Protein AF-A0A7S3GQQ5-F1 (afdb_monomer_lite)

pLDDT: mean 88.34, std 10.06, range [47.09, 98.12]

Organism: NCBI:txid89044

InterPro domains:
  IPR011989 Armadillo-like helical [G3DSA:1.25.10.10] (2-184)

Structure (mmCIF, N/CA/C/O backbone):
data_AF-A0A7S3GQQ5-F1
#
_entry.id   AF-A0A7S3GQQ5-F1
#
loop_
_atom_site.group_PDB
_atom_site.id
_atom_site.type_symbol
_atom_site.label_atom_id
_atom_site.label_alt_id
_atom_site.label_comp_id
_atom_site.label_asym_id
_atom_site.label_entity_id
_atom_site.label_seq_id
_atom_site.pdbx_PDB_ins_code
_atom_site.Cartn_x
_atom_site.Cartn_y
_atom_site.Cartn_z
_atom_site.occupancy
_atom_site.B_iso_or_equiv
_atom_site.auth_seq_id
_atom_site.auth_comp_id
_atom_site.auth_asym_id
_atom_site.auth_atom_id
_atom_site.pdbx_PDB_model_num
ATOM 1 N N . GLN A 1 1 ? -13.050 -3.635 -12.641 1.00 47.75 1 GLN A N 1
ATOM 2 C CA . GLN A 1 1 ? -12.101 -3.141 -13.661 1.00 47.75 1 GLN A CA 1
ATOM 3 C C . GLN A 1 1 ? -10.818 -2.795 -12.914 1.00 47.75 1 GLN A C 1
ATOM 5 O O . GLN A 1 1 ? -10.963 -2.286 -11.805 1.00 47.75 1 GLN A O 1
ATOM 10 N N . PRO A 1 2 ? -9.615 -3.153 -13.401 1.00 54.50 2 PRO A N 1
ATOM 11 C CA . PRO A 1 2 ? -8.386 -2.740 -12.727 1.00 54.50 2 PRO A CA 1
ATOM 12 C C . PRO A 1 2 ? -8.343 -1.205 -12.662 1.00 54.50 2 PRO A C 1
ATOM 14 O O . PRO A 1 2 ? -8.856 -0.570 -13.587 1.00 54.50 2 PRO A O 1
ATOM 17 N N . PRO A 1 3 ? -7.799 -0.610 -11.590 1.00 68.25 3 PRO A N 1
ATOM 18 C CA . PRO A 1 3 ? -7.734 0.841 -11.472 1.00 68.25 3 PRO A CA 1
ATOM 19 C C . PRO A 1 3 ? -6.905 1.448 -12.601 1.00 68.25 3 PRO A C 1
ATOM 21 O O . PRO A 1 3 ? -5.908 0.855 -13.027 1.00 68.25 3 PRO A O 1
ATOM 24 N N . ASP A 1 4 ? -7.308 2.630 -13.062 1.00 74.56 4 ASP A N 1
ATOM 25 C CA . ASP A 1 4 ? -6.552 3.360 -14.071 1.00 74.56 4 ASP A CA 1
ATOM 26 C C . ASP A 1 4 ? -5.183 3.772 -13.519 1.00 74.56 4 ASP A C 1
ATOM 28 O O . ASP A 1 4 ? -5.023 4.084 -12.335 1.00 74.56 4 ASP A O 1
ATOM 32 N N . ALA A 1 5 ? -4.174 3.761 -14.390 1.00 78.62 5 ALA A N 1
ATOM 33 C CA . ALA A 1 5 ? -2.872 4.297 -14.029 1.00 78.62 5 ALA A CA 1
ATOM 34 C C . ALA A 1 5 ? -2.997 5.814 -13.786 1.00 78.62 5 ALA A C 1
ATOM 36 O O . ALA A 1 5 ? -3.653 6.497 -14.578 1.00 78.62 5 ALA A O 1
ATOM 37 N N . PRO A 1 6 ? -2.354 6.354 -12.738 1.00 82.75 6 PRO A N 1
ATOM 38 C CA . PRO A 1 6 ? -2.425 7.776 -12.441 1.00 82.75 6 PRO A CA 1
ATOM 39 C C . PRO A 1 6 ? -1.792 8.604 -13.560 1.00 82.75 6 PRO A C 1
ATOM 41 O O . PRO A 1 6 ? -0.759 8.242 -14.127 1.00 82.75 6 PRO A O 1
ATOM 44 N N . SER A 1 7 ? -2.420 9.734 -13.861 1.00 86.50 7 SER A N 1
ATOM 45 C CA . SER A 1 7 ? -1.974 10.694 -14.866 1.00 86.50 7 SER A CA 1
ATOM 46 C C . SER A 1 7 ? -0.744 11.486 -14.410 1.00 86.50 7 SER A C 1
ATOM 48 O O . SER A 1 7 ? -0.528 11.721 -13.218 1.00 86.50 7 SER A O 1
ATOM 50 N N . ASP A 1 8 ? 0.033 12.000 -15.368 1.00 86.38 8 ASP A N 1
ATOM 51 C CA . ASP A 1 8 ? 1.185 12.868 -15.077 1.00 86.38 8 ASP A CA 1
ATOM 52 C C . ASP A 1 8 ? 0.786 14.111 -14.260 1.00 86.38 8 ASP A C 1
ATOM 54 O O . ASP A 1 8 ? 1.553 14.593 -13.424 1.00 86.38 8 ASP A O 1
ATOM 58 N N . THR A 1 9 ? -0.433 14.622 -14.470 1.00 88.62 9 THR A N 1
ATOM 59 C CA . THR A 1 9 ? -0.981 15.755 -13.715 1.00 88.62 9 THR A CA 1
ATOM 60 C C . THR A 1 9 ? -1.220 15.400 -12.249 1.00 88.62 9 THR A C 1
ATOM 62 O O . THR A 1 9 ? -0.871 16.193 -11.376 1.00 88.62 9 THR A O 1
ATOM 65 N N . GLU A 1 10 ? -1.753 14.212 -11.957 1.00 87.88 10 GLU A N 1
ATOM 66 C CA . GLU A 1 10 ? -1.950 13.740 -10.580 1.00 87.88 10 GLU A CA 1
ATOM 67 C C . GLU A 1 10 ? -0.615 13.529 -9.866 1.00 87.88 10 GLU A C 1
ATOM 69 O O . GLU A 1 10 ? -0.451 13.961 -8.724 1.00 87.88 10 GLU A O 1
ATOM 74 N N . ILE A 1 11 ? 0.374 12.949 -10.555 1.00 90.19 11 ILE A N 1
ATOM 75 C CA . ILE A 1 11 ? 1.727 12.765 -10.013 1.00 90.19 11 ILE A CA 1
ATOM 76 C C . ILE A 1 11 ? 2.372 14.127 -9.713 1.00 90.19 11 ILE A C 1
ATOM 78 O O . ILE A 1 11 ? 2.960 14.320 -8.645 1.00 90.19 11 ILE A O 1
ATOM 82 N N . ALA A 1 12 ? 2.245 15.097 -10.624 1.00 90.94 12 ALA A N 1
ATOM 83 C CA . ALA A 1 12 ? 2.771 16.445 -10.431 1.00 90.94 12 ALA A CA 1
ATOM 84 C C . ALA A 1 12 ? 2.089 17.174 -9.262 1.00 90.94 12 ALA A C 1
ATOM 86 O O . ALA A 1 12 ? 2.776 17.801 -8.453 1.00 90.94 12 ALA A O 1
ATOM 87 N N . ALA A 1 13 ? 0.763 17.063 -9.141 1.00 91.56 13 ALA A N 1
ATOM 88 C CA . ALA A 1 13 ? 0.007 17.638 -8.033 1.00 91.56 13 ALA A CA 1
ATOM 89 C C . ALA A 1 13 ? 0.426 17.021 -6.693 1.00 91.56 13 ALA A C 1
ATOM 91 O O . ALA A 1 13 ? 0.731 17.748 -5.747 1.00 91.56 13 ALA A O 1
ATOM 92 N N . LEU A 1 14 ? 0.538 15.690 -6.632 1.00 92.56 14 LEU A N 1
ATOM 93 C CA . LEU A 1 14 ? 0.982 14.987 -5.433 1.00 92.56 14 LEU A CA 1
ATOM 94 C C . LEU A 1 14 ? 2.396 15.434 -5.032 1.00 92.56 14 LEU A C 1
ATOM 96 O O . LEU A 1 14 ? 2.632 15.770 -3.874 1.00 92.56 14 LEU A O 1
ATOM 100 N N . LYS A 1 15 ? 3.317 15.563 -5.994 1.00 93.00 15 LYS A N 1
ATOM 101 C CA . LYS A 1 15 ? 4.672 16.078 -5.745 1.00 93.00 15 LYS A CA 1
ATOM 102 C C . LYS A 1 15 ? 4.675 17.481 -5.130 1.00 93.00 15 LYS A C 1
ATOM 104 O O . LYS A 1 15 ? 5.525 17.766 -4.290 1.00 93.00 15 LYS A O 1
ATOM 109 N N . VAL A 1 16 ? 3.762 18.365 -5.537 1.00 92.88 16 VAL A N 1
ATOM 110 C CA . VAL A 1 16 ? 3.639 19.715 -4.955 1.00 92.88 16 VAL A CA 1
ATOM 111 C C . VAL A 1 16 ? 3.165 19.650 -3.505 1.00 92.88 16 VAL A C 1
ATOM 113 O O . VAL A 1 16 ? 3.722 20.359 -2.670 1.00 92.88 16 VAL A O 1
ATOM 116 N N . VAL A 1 17 ? 2.201 18.778 -3.203 1.00 91.44 17 VAL A N 1
ATOM 117 C CA . VAL A 1 17 ? 1.648 18.604 -1.850 1.00 91.44 17 VAL A CA 1
ATOM 118 C C . VAL A 1 17 ? 2.667 18.004 -0.879 1.00 91.44 17 VAL A C 1
ATOM 120 O O . VAL A 1 17 ? 2.723 18.425 0.270 1.00 91.44 17 VAL A O 1
ATOM 123 N N . TRP A 1 18 ? 3.517 17.079 -1.332 1.00 90.62 18 TRP A N 1
ATOM 124 C CA . TRP A 1 18 ? 4.535 16.461 -0.472 1.00 90.62 18 TRP A CA 1
ATOM 125 C C . TRP A 1 18 ? 5.671 17.407 -0.076 1.00 90.62 18 TRP A C 1
ATOM 127 O O . TRP A 1 18 ? 6.196 17.293 1.027 1.00 90.62 18 TRP A O 1
ATOM 137 N N . ARG A 1 19 ? 6.061 18.351 -0.943 1.00 88.75 19 ARG A N 1
ATOM 138 C CA . ARG A 1 19 ? 7.195 19.266 -0.694 1.00 88.75 19 ARG A CA 1
ATOM 139 C C . ARG A 1 19 ? 7.176 19.974 0.671 1.00 88.75 19 ARG A C 1
ATOM 141 O O . ARG A 1 19 ? 8.246 20.058 1.260 1.00 88.75 19 ARG A O 1
ATOM 148 N N . PRO A 1 20 ? 6.045 20.519 1.159 1.00 89.25 20 PRO A N 1
ATOM 149 C CA . PRO A 1 20 ? 5.988 21.129 2.488 1.00 89.25 20 PRO A CA 1
ATOM 150 C C . PRO A 1 20 ? 5.837 20.129 3.647 1.00 89.25 20 PRO A C 1
ATOM 152 O O . PRO A 1 20 ? 6.017 20.536 4.789 1.00 89.25 20 PRO A O 1
ATOM 155 N N . ILE A 1 21 ? 5.482 18.866 3.382 1.00 87.62 21 ILE A N 1
ATOM 156 C CA . ILE A 1 21 ? 5.181 17.856 4.414 1.00 87.62 21 ILE A CA 1
ATOM 157 C C . ILE A 1 21 ? 6.443 17.094 4.829 1.00 87.62 21 ILE A C 1
ATOM 159 O O . ILE A 1 21 ? 6.616 16.766 6.000 1.00 87.62 21 ILE A O 1
ATOM 163 N N . VAL A 1 22 ? 7.331 16.805 3.875 1.00 88.88 22 VAL A N 1
ATOM 164 C CA . VAL A 1 22 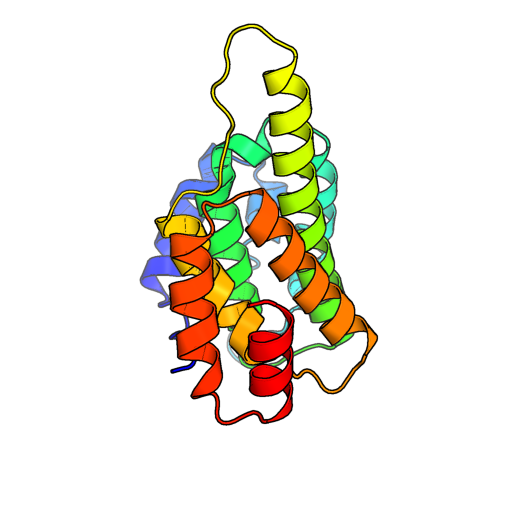? 8.528 15.988 4.116 1.00 88.88 22 VAL A CA 1
ATOM 165 C C . VAL A 1 22 ? 9.820 16.756 3.910 1.00 88.88 22 VAL A C 1
ATOM 167 O O . VAL A 1 22 ? 9.863 17.810 3.274 1.00 88.88 22 VAL A O 1
ATOM 170 N N . THR A 1 23 ? 10.911 16.187 4.421 1.00 90.06 23 THR A N 1
ATOM 171 C CA . THR A 1 23 ? 12.254 16.692 4.148 1.00 90.06 23 THR A CA 1
ATOM 172 C C . THR A 1 23 ? 12.538 16.691 2.639 1.00 90.06 23 THR A C 1
ATOM 174 O O . THR A 1 23 ? 12.025 15.834 1.908 1.00 90.06 23 THR A O 1
ATOM 177 N N . PRO A 1 24 ? 13.382 17.616 2.143 1.00 89.94 24 PRO A N 1
ATOM 178 C CA . PRO A 1 24 ? 13.783 17.630 0.738 1.00 89.94 24 PRO A CA 1
ATOM 179 C C . PRO A 1 24 ? 14.341 16.283 0.267 1.00 89.94 24 PRO A C 1
ATOM 181 O O . PRO A 1 24 ? 14.011 15.841 -0.833 1.00 89.94 24 PRO A O 1
ATOM 184 N N . ASP A 1 25 ? 15.118 15.609 1.117 1.00 92.56 25 ASP A N 1
ATOM 185 C CA . ASP A 1 25 ? 15.701 14.302 0.816 1.00 92.56 25 ASP A CA 1
ATOM 186 C C . ASP A 1 25 ? 14.616 13.247 0.586 1.00 92.56 25 ASP A C 1
ATOM 188 O O . ASP A 1 25 ? 14.613 12.595 -0.460 1.00 92.56 25 ASP A O 1
ATOM 192 N N . LEU A 1 26 ? 13.628 13.137 1.483 1.00 92.00 26 LEU A N 1
ATOM 193 C CA . LEU A 1 26 ? 12.510 12.214 1.284 1.00 92.00 26 LEU A CA 1
ATOM 194 C C . LEU A 1 26 ? 11.682 12.597 0.047 1.00 92.00 26 LEU A C 1
ATOM 196 O O . LEU A 1 26 ? 11.307 11.719 -0.726 1.00 92.00 26 LEU A O 1
ATOM 200 N N . ALA A 1 27 ? 11.459 13.885 -0.225 1.00 92.44 27 ALA A N 1
ATOM 201 C CA . ALA A 1 27 ? 10.761 14.309 -1.442 1.00 92.44 27 ALA A CA 1
ATOM 202 C C . ALA A 1 27 ? 11.469 13.836 -2.730 1.00 92.44 27 ALA A C 1
ATOM 204 O O . ALA A 1 27 ? 10.800 13.467 -3.702 1.00 92.44 27 ALA A O 1
ATOM 205 N N . PHE A 1 28 ? 12.808 13.815 -2.749 1.00 93.25 28 PHE A N 1
ATOM 206 C CA . PHE A 1 28 ? 13.585 13.268 -3.867 1.00 93.25 28 PHE A CA 1
ATOM 207 C C . PHE A 1 28 ? 13.496 11.745 -3.969 1.00 93.25 28 PHE A C 1
ATOM 209 O O . PHE A 1 28 ? 13.477 11.226 -5.085 1.00 93.25 28 PHE A O 1
ATOM 216 N N . LEU A 1 29 ? 13.404 11.035 -2.841 1.00 95.06 29 LEU A N 1
ATOM 217 C CA . LEU A 1 29 ? 13.202 9.585 -2.832 1.00 95.06 29 LEU A CA 1
ATOM 218 C C . LEU A 1 29 ? 11.790 9.198 -3.301 1.00 95.06 29 LEU A C 1
ATOM 220 O O . LEU A 1 29 ? 11.641 8.238 -4.054 1.00 95.06 29 LEU A O 1
ATOM 224 N N . LEU A 1 30 ? 10.759 9.951 -2.901 1.00 94.06 30 LEU A N 1
ATOM 225 C CA . LEU A 1 30 ? 9.364 9.714 -3.297 1.00 94.06 30 LEU A CA 1
ATOM 226 C C . LEU A 1 30 ? 9.132 9.962 -4.793 1.00 94.06 30 LEU A C 1
ATOM 228 O O . LEU A 1 30 ? 8.341 9.260 -5.424 1.00 94.06 30 LEU A O 1
ATOM 232 N N . PHE A 1 31 ? 9.817 10.956 -5.365 1.00 94.25 31 PHE A N 1
ATOM 233 C CA . PHE A 1 31 ? 9.666 11.360 -6.765 1.00 94.25 31 PHE A CA 1
ATOM 234 C C . PHE A 1 31 ? 11.029 11.443 -7.470 1.00 94.25 31 PHE A C 1
ATOM 236 O O . PHE A 1 31 ? 11.453 12.549 -7.851 1.00 94.25 31 PHE A O 1
ATOM 243 N N . PRO A 1 32 ? 11.712 10.296 -7.659 1.00 92.31 32 PRO A N 1
ATOM 244 C CA . PRO A 1 32 ? 13.047 10.254 -8.231 1.00 92.31 32 PRO A CA 1
ATOM 245 C C . PRO A 1 32 ? 13.031 10.718 -9.687 1.00 92.31 32 PRO A C 1
ATOM 247 O O . PRO A 1 32 ? 12.073 10.504 -10.434 1.00 92.31 32 PRO A O 1
ATOM 250 N N . ILE A 1 33 ? 14.119 11.359 -10.111 1.00 88.31 33 ILE A N 1
ATOM 251 C CA . ILE A 1 33 ? 14.293 11.772 -11.505 1.00 88.31 33 ILE A CA 1
ATOM 252 C C . ILE A 1 33 ? 14.735 10.550 -12.308 1.00 88.31 33 ILE A C 1
ATOM 254 O O . ILE A 1 33 ? 15.890 10.129 -12.241 1.00 88.31 33 ILE A O 1
ATOM 258 N N . VAL A 1 34 ? 13.813 9.989 -13.085 1.00 86.12 34 VAL A N 1
ATOM 259 C CA . VAL A 1 34 ? 14.100 8.872 -13.987 1.00 86.12 34 VAL A CA 1
ATOM 260 C C . VAL A 1 34 ? 14.467 9.411 -15.367 1.00 86.12 34 VAL A C 1
ATOM 262 O O . VAL A 1 34 ? 13.804 10.299 -15.904 1.00 86.12 34 VAL A O 1
ATOM 265 N N . ARG A 1 35 ? 15.527 8.861 -15.967 1.00 85.62 35 ARG A N 1
ATOM 266 C CA . ARG A 1 35 ? 15.894 9.185 -17.349 1.00 85.62 35 ARG A CA 1
ATOM 267 C C . ARG A 1 35 ? 14.831 8.670 -18.332 1.00 85.62 35 ARG A C 1
ATOM 269 O O . ARG A 1 35 ? 14.384 7.530 -18.187 1.00 85.62 35 ARG A O 1
ATOM 276 N N . PRO A 1 36 ? 14.471 9.449 -19.368 1.00 82.00 36 PRO A N 1
ATOM 277 C CA . PRO A 1 36 ? 13.570 8.981 -20.416 1.00 82.00 36 PRO A CA 1
ATOM 278 C C . PRO A 1 36 ? 14.050 7.656 -21.023 1.00 82.00 36 PRO A C 1
ATOM 280 O O . PRO A 1 36 ? 15.224 7.511 -21.362 1.00 82.00 36 PRO A O 1
ATOM 283 N N . GLY A 1 37 ? 13.142 6.688 -21.148 1.00 78.94 37 GLY A N 1
ATOM 284 C CA . GLY A 1 37 ? 13.429 5.368 -21.720 1.00 78.94 37 GLY A CA 1
ATOM 285 C C . GLY A 1 37 ? 14.019 4.340 -20.748 1.00 78.94 37 GLY A C 1
ATOM 286 O O . GLY A 1 37 ? 14.147 3.176 -21.123 1.00 78.94 37 GLY A O 1
ATOM 287 N N . SER A 1 38 ? 14.346 4.711 -19.506 1.00 83.88 38 SER A N 1
ATOM 288 C CA . SER A 1 38 ? 14.700 3.726 -18.480 1.00 83.88 38 SER A CA 1
ATOM 289 C C . SER A 1 38 ? 13.445 2.997 -17.979 1.00 83.88 38 SER A C 1
ATOM 291 O O . SER A 1 38 ? 12.450 3.657 -17.673 1.00 83.88 38 SER A O 1
ATOM 293 N N . PRO A 1 39 ? 13.460 1.654 -17.876 1.00 83.69 39 PRO A N 1
ATOM 294 C CA . PRO A 1 39 ? 12.349 0.925 -17.281 1.00 83.69 39 PRO A CA 1
ATOM 295 C C . PRO A 1 39 ? 12.232 1.299 -15.800 1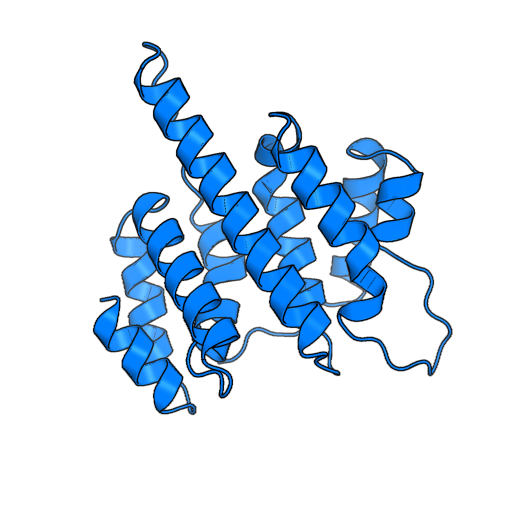.00 83.69 39 PRO A C 1
ATOM 297 O O . PRO A 1 39 ? 13.205 1.212 -15.052 1.00 83.69 39 PRO A O 1
ATOM 300 N N . VAL A 1 40 ? 11.037 1.720 -15.391 1.00 91.06 40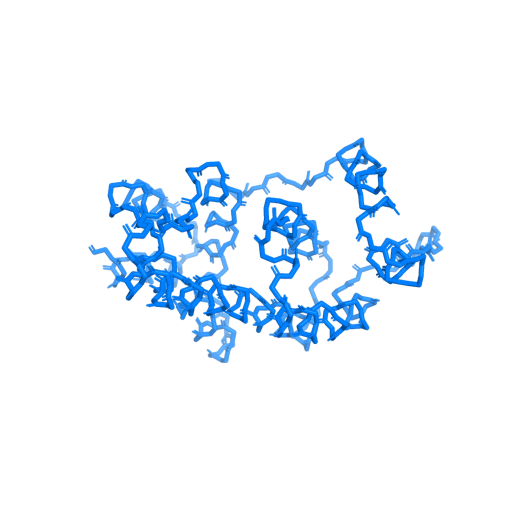 VAL A N 1
ATOM 301 C CA . VAL A 1 40 ? 10.713 2.039 -13.997 1.00 91.06 40 VAL A CA 1
ATOM 302 C C . VAL A 1 40 ? 9.935 0.886 -13.389 1.00 91.06 40 VAL A C 1
ATOM 304 O O . VAL A 1 40 ? 8.917 0.468 -13.942 1.00 91.06 40 VAL A O 1
ATOM 307 N N . ASN A 1 41 ? 10.413 0.401 -12.248 1.00 94.31 41 ASN A N 1
ATOM 308 C CA . ASN A 1 41 ? 9.760 -0.601 -11.414 1.00 94.31 41 ASN A CA 1
ATOM 309 C C . ASN A 1 41 ? 9.800 -0.157 -9.940 1.00 94.31 41 ASN A C 1
ATOM 311 O O . ASN A 1 41 ? 10.274 0.931 -9.622 1.00 94.31 41 ASN A O 1
ATOM 315 N N . GLN A 1 42 ? 9.319 -0.996 -9.027 1.00 95.81 42 GLN A N 1
ATOM 316 C CA . GLN A 1 42 ? 9.249 -0.673 -7.601 1.00 95.81 42 GLN A CA 1
ATOM 317 C C . GLN A 1 42 ? 10.626 -0.532 -6.927 1.00 95.81 42 GLN A C 1
ATOM 319 O O . GLN A 1 42 ? 10.722 0.138 -5.901 1.00 95.81 42 GLN A O 1
ATOM 324 N N . ASP A 1 43 ? 11.696 -1.108 -7.485 1.00 95.88 43 ASP A N 1
ATOM 325 C CA . ASP A 1 43 ? 13.012 -1.141 -6.829 1.00 95.88 43 ASP A CA 1
ATOM 326 C C . ASP A 1 43 ? 13.604 0.258 -6.646 1.00 95.88 43 ASP A C 1
ATOM 328 O O . ASP A 1 43 ? 14.241 0.533 -5.630 1.00 95.88 43 ASP A O 1
ATOM 332 N N . ILE A 1 44 ? 13.346 1.174 -7.588 1.00 95.38 44 ILE A N 1
ATOM 333 C CA . ILE A 1 44 ? 13.848 2.553 -7.490 1.00 95.38 44 ILE A CA 1
ATOM 334 C C . ILE A 1 44 ? 13.241 3.314 -6.303 1.00 95.38 44 ILE A C 1
ATOM 336 O O . ILE A 1 44 ? 13.819 4.296 -5.844 1.00 95.38 44 ILE A O 1
ATOM 340 N N . TYR A 1 45 ? 12.086 2.859 -5.810 1.00 96.75 45 TYR A N 1
ATOM 341 C CA . TYR A 1 45 ? 11.348 3.475 -4.712 1.00 96.75 45 TYR A CA 1
ATOM 342 C C . TYR A 1 45 ? 11.632 2.806 -3.363 1.00 96.75 45 TYR A C 1
ATOM 344 O O . TYR A 1 45 ? 11.202 3.324 -2.336 1.00 96.75 45 TYR A O 1
ATOM 352 N N . VAL A 1 46 ? 12.378 1.695 -3.322 1.00 96.88 46 VAL A N 1
ATOM 353 C CA . VAL A 1 46 ? 12.721 0.993 -2.070 1.00 96.88 46 VAL A CA 1
ATOM 354 C C . VAL A 1 46 ? 13.365 1.915 -1.023 1.00 96.88 46 VAL A C 1
ATOM 356 O O . VAL A 1 46 ? 12.964 1.828 0.139 1.00 96.88 46 VAL A O 1
ATOM 359 N N . PRO A 1 47 ? 14.292 2.835 -1.370 1.00 96.62 47 PRO A N 1
ATOM 360 C CA . PRO A 1 47 ? 14.809 3.800 -0.399 1.00 96.62 47 PRO A CA 1
ATOM 361 C C . PRO A 1 47 ? 13.708 4.664 0.230 1.00 96.62 47 PRO A C 1
ATOM 363 O O . PRO A 1 47 ? 13.706 4.857 1.442 1.00 96.62 47 PRO A O 1
ATOM 366 N N . ALA A 1 48 ? 12.738 5.118 -0.570 1.00 96.44 48 ALA A N 1
ATOM 367 C CA . ALA A 1 48 ? 11.596 5.884 -0.080 1.00 96.44 48 ALA A CA 1
ATOM 368 C C . ALA A 1 48 ? 10.707 5.037 0.836 1.00 96.44 48 ALA A C 1
ATOM 370 O O . ALA A 1 48 ? 10.316 5.499 1.898 1.00 96.44 48 ALA A O 1
ATOM 371 N N . MET A 1 49 ? 10.433 3.781 0.465 1.00 97.25 49 MET A N 1
ATOM 372 C CA . MET A 1 49 ? 9.632 2.867 1.289 1.00 97.25 49 MET A CA 1
ATOM 373 C C . MET A 1 49 ? 10.274 2.622 2.658 1.00 97.25 49 MET A C 1
ATOM 375 O O . MET A 1 49 ? 9.575 2.575 3.664 1.00 97.25 49 MET A O 1
ATOM 379 N N . ASN A 1 50 ? 11.601 2.481 2.707 1.00 95.62 50 ASN A N 1
ATOM 380 C CA . ASN A 1 50 ? 12.344 2.304 3.956 1.00 95.62 50 ASN A CA 1
ATOM 381 C C . ASN A 1 50 ? 12.273 3.534 4.858 1.00 95.62 50 ASN A C 1
ATOM 383 O O . ASN A 1 50 ? 12.029 3.397 6.058 1.00 95.62 50 ASN A O 1
ATOM 387 N N . GLU A 1 51 ? 12.446 4.717 4.278 1.00 94.25 51 GLU A N 1
ATOM 388 C CA . GLU A 1 51 ? 12.322 5.971 5.015 1.00 94.25 51 GLU A CA 1
ATOM 389 C C . GLU A 1 51 ? 10.885 6.174 5.517 1.00 94.25 51 GLU A C 1
ATOM 391 O O . GLU A 1 51 ? 10.681 6.469 6.690 1.00 94.25 51 GLU A O 1
ATOM 396 N N . LEU A 1 52 ? 9.878 5.910 4.677 1.00 93.81 52 LEU A N 1
ATOM 397 C CA . LEU A 1 52 ? 8.469 5.988 5.063 1.00 93.81 52 LEU A CA 1
ATOM 398 C C . LEU A 1 52 ? 8.125 5.018 6.200 1.00 93.81 52 LEU A C 1
ATOM 400 O O . LEU A 1 52 ? 7.545 5.461 7.183 1.00 93.81 52 LEU A O 1
ATOM 404 N N . SER A 1 53 ? 8.521 3.738 6.135 1.00 93.12 53 SER A N 1
ATOM 405 C CA . SER A 1 53 ? 8.288 2.806 7.258 1.00 93.12 53 SER A CA 1
ATOM 406 C C . SER A 1 53 ? 8.970 3.273 8.545 1.00 93.12 53 SER A C 1
ATOM 408 O O . SER A 1 53 ? 8.415 3.099 9.624 1.00 93.12 53 SER A O 1
ATOM 410 N N . THR A 1 54 ? 10.145 3.904 8.452 1.00 90.94 54 THR A N 1
ATOM 411 C CA . THR A 1 54 ? 10.796 4.496 9.629 1.00 90.94 54 THR A CA 1
ATOM 412 C C . THR A 1 54 ? 9.959 5.650 10.178 1.00 90.94 54 THR A C 1
ATOM 414 O O . THR A 1 54 ? 9.720 5.724 11.381 1.00 90.94 54 THR A O 1
ATOM 417 N N . GLN A 1 55 ? 9.445 6.522 9.311 1.00 88.44 55 GLN A N 1
ATOM 418 C CA . GLN A 1 55 ? 8.618 7.656 9.719 1.00 88.44 55 GLN A CA 1
ATOM 419 C C . GLN A 1 55 ? 7.236 7.259 10.241 1.00 88.44 55 GLN A C 1
ATOM 421 O O . GLN A 1 55 ? 6.698 7.99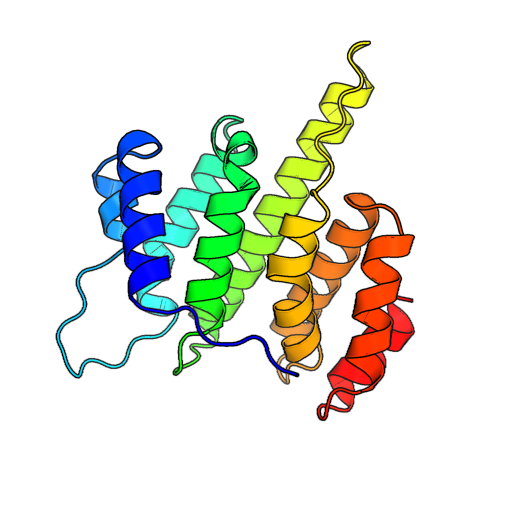1 11.062 1.00 88.44 55 GLN A O 1
ATOM 426 N N . LEU A 1 56 ? 6.693 6.099 9.857 1.00 87.81 56 LEU A N 1
ATOM 427 C CA . LEU A 1 56 ? 5.456 5.550 10.432 1.00 87.81 56 LEU A CA 1
ATOM 428 C C . LEU A 1 56 ? 5.583 5.170 11.916 1.00 87.81 56 LEU A C 1
ATOM 430 O O . LEU A 1 56 ? 4.566 4.994 12.584 1.00 87.81 56 LEU A O 1
ATOM 434 N N . THR A 1 57 ? 6.806 5.075 12.449 1.00 81.31 57 THR A N 1
ATOM 435 C CA . THR A 1 57 ? 7.035 4.935 13.900 1.00 81.31 57 THR A CA 1
ATOM 436 C C . THR A 1 57 ? 6.862 6.257 14.659 1.00 81.31 57 THR A C 1
ATOM 438 O O . THR A 1 57 ? 6.772 6.260 15.886 1.00 81.31 57 THR A O 1
ATOM 441 N N . CYS A 1 58 ? 6.775 7.378 13.936 1.00 72.50 58 CYS A N 1
ATOM 442 C CA . CYS A 1 58 ? 6.498 8.706 14.465 1.00 72.50 58 CYS A CA 1
ATOM 443 C C . CYS A 1 58 ? 5.071 9.133 14.063 1.00 72.50 58 CYS A C 1
ATOM 445 O O . CYS A 1 58 ? 4.693 8.992 12.901 1.00 72.50 58 CYS A O 1
ATOM 447 N N . PRO A 1 59 ? 4.280 9.743 14.963 1.00 63.47 59 PRO A N 1
ATOM 448 C CA . PRO A 1 59 ? 2.853 10.015 14.728 1.00 63.47 59 PRO A CA 1
ATOM 449 C C . PRO A 1 59 ? 2.566 11.051 13.626 1.00 63.47 59 PRO A C 1
ATOM 451 O O . PRO A 1 59 ? 1.419 11.310 13.296 1.00 63.47 59 PRO A O 1
ATOM 454 N N . TYR A 1 60 ? 3.584 11.687 13.044 1.00 70.88 60 TYR A N 1
ATOM 455 C CA . TYR A 1 60 ? 3.369 12.777 12.093 1.00 70.88 60 TYR A CA 1
ATOM 456 C C . TYR A 1 60 ? 2.843 12.300 10.732 1.00 70.88 60 TYR A C 1
ATOM 458 O O . TYR A 1 60 ? 2.056 12.993 10.091 1.00 70.88 60 TYR A O 1
ATOM 466 N N . LEU A 1 61 ? 3.273 11.122 10.274 1.00 73.19 61 LEU A N 1
ATOM 467 C CA . LEU A 1 61 ? 2.984 10.675 8.912 1.00 73.19 61 LEU A CA 1
ATOM 468 C C . LEU A 1 61 ? 1.569 10.084 8.764 1.00 73.19 61 LEU A C 1
ATOM 470 O O . LEU A 1 61 ? 0.985 10.181 7.685 1.00 73.19 61 LEU A O 1
ATOM 474 N N . THR A 1 62 ? 0.985 9.538 9.838 1.00 73.88 62 THR A N 1
ATOM 475 C CA . THR A 1 62 ? -0.384 8.981 9.838 1.00 73.88 62 THR A CA 1
ATOM 476 C C . THR A 1 62 ? -1.454 10.060 9.633 1.00 73.88 62 THR A C 1
ATOM 478 O O . THR A 1 62 ? -2.514 9.781 9.072 1.00 73.88 62 THR A O 1
ATOM 481 N N . HIS A 1 63 ? -1.158 11.326 9.945 1.00 81.12 63 HIS A N 1
ATOM 482 C CA . HIS A 1 63 ? -2.033 12.466 9.632 1.00 81.12 63 HIS A CA 1
ATOM 483 C C . HIS A 1 63 ? -2.114 12.807 8.133 1.00 81.12 63 HIS A C 1
ATOM 485 O O . HIS A 1 63 ? -2.958 13.602 7.725 1.00 81.12 63 HIS A O 1
ATOM 491 N N . HIS A 1 64 ? -1.251 12.215 7.304 1.00 87.62 64 HIS A N 1
ATOM 492 C CA . HIS A 1 64 ? -1.182 12.444 5.858 1.00 87.62 64 HIS A CA 1
ATOM 493 C C . HIS A 1 64 ? -1.437 11.157 5.052 1.00 87.62 64 HIS A C 1
ATOM 495 O O . HIS A 1 64 ? -0.952 11.008 3.924 1.00 87.62 64 HIS A O 1
ATOM 501 N N . THR A 1 65 ? -2.210 10.229 5.630 1.00 89.81 65 THR A N 1
ATOM 502 C CA . THR A 1 65 ? -2.507 8.896 5.075 1.00 89.81 65 THR A CA 1
ATOM 503 C C . THR A 1 65 ? -3.037 8.957 3.639 1.00 89.81 65 THR A C 1
ATOM 505 O O . THR A 1 65 ? -2.548 8.230 2.775 1.00 89.81 65 THR A O 1
ATOM 508 N N . GLU A 1 66 ? -3.931 9.893 3.328 1.00 90.62 66 GLU A N 1
ATOM 509 C CA . GLU A 1 66 ? -4.465 10.114 1.979 1.00 90.62 66 GLU A CA 1
ATOM 510 C C . GLU A 1 66 ? -3.385 10.328 0.900 1.00 90.62 66 GLU A C 1
ATOM 512 O O . GLU A 1 66 ? -3.487 9.803 -0.214 1.00 90.62 66 GLU A O 1
ATOM 517 N N . PHE A 1 67 ? -2.315 11.068 1.212 1.00 91.81 67 PHE A N 1
ATOM 518 C CA . PHE A 1 67 ? -1.230 11.337 0.266 1.00 91.81 67 PHE A CA 1
ATOM 519 C C . PHE A 1 67 ? -0.288 10.146 0.139 1.00 91.81 67 PHE A C 1
ATOM 521 O O . PHE A 1 67 ? 0.227 9.884 -0.953 1.00 91.81 67 PHE A O 1
ATOM 528 N N . LEU A 1 68 ? -0.092 9.409 1.233 1.00 93.56 68 LEU A N 1
ATOM 529 C CA . LEU A 1 68 ? 0.702 8.188 1.256 1.00 93.56 68 LEU A CA 1
ATOM 530 C C . LEU A 1 68 ? 0.030 7.066 0.465 1.00 93.56 68 LEU A C 1
ATOM 532 O O . LEU A 1 68 ? 0.676 6.461 -0.388 1.00 93.56 68 LEU A O 1
ATOM 536 N N . LEU A 1 69 ? -1.272 6.850 0.648 1.00 94.88 69 LEU A N 1
ATOM 537 C CA . LEU A 1 69 ? -2.033 5.862 -0.118 1.00 94.88 69 LEU A CA 1
ATOM 538 C C . LEU A 1 69 ? -2.043 6.185 -1.613 1.00 94.88 69 LEU A C 1
ATOM 540 O O . LEU A 1 69 ? -1.817 5.293 -2.430 1.00 94.88 69 LEU A O 1
ATOM 544 N N . ARG A 1 70 ? -2.208 7.459 -1.991 1.00 93.81 70 ARG A N 1
ATOM 545 C CA . ARG A 1 70 ? -2.097 7.879 -3.400 1.00 93.81 70 ARG A CA 1
ATOM 546 C C . ARG A 1 70 ? -0.709 7.607 -3.974 1.00 93.81 70 ARG A C 1
ATOM 548 O O . ARG A 1 70 ? -0.601 7.119 -5.098 1.00 93.81 70 ARG A O 1
ATOM 555 N N . TRP A 1 71 ? 0.351 7.879 -3.211 1.00 95.69 71 TRP A N 1
ATOM 556 C CA . TRP A 1 71 ? 1.717 7.564 -3.633 1.00 95.69 71 TRP A CA 1
ATOM 557 C C . TRP A 1 71 ? 1.925 6.054 -3.803 1.00 95.69 71 TRP A C 1
ATOM 559 O O . TRP A 1 71 ? 2.430 5.616 -4.835 1.00 95.69 71 TRP A O 1
ATOM 569 N N . ILE A 1 72 ? 1.449 5.245 -2.856 1.00 96.31 72 ILE A N 1
ATOM 570 C CA . ILE A 1 72 ? 1.476 3.780 -2.946 1.00 96.31 72 ILE A CA 1
ATOM 571 C C . ILE A 1 72 ? 0.748 3.302 -4.210 1.00 96.31 72 ILE A C 1
ATOM 573 O O . ILE A 1 72 ? 1.270 2.446 -4.924 1.00 96.31 72 ILE A O 1
ATOM 577 N N . CYS A 1 73 ? -0.417 3.872 -4.534 1.00 94.81 73 CYS A N 1
ATOM 578 C CA . CYS A 1 73 ? -1.175 3.515 -5.736 1.00 94.81 73 CYS A CA 1
ATOM 579 C C . CYS A 1 73 ? -0.402 3.825 -7.026 1.00 94.81 73 CYS A C 1
ATOM 581 O O . CYS A 1 73 ? -0.408 3.003 -7.944 1.00 94.81 73 CYS A O 1
ATOM 583 N N . ILE A 1 74 ? 0.335 4.943 -7.081 1.00 93.62 74 ILE A N 1
ATOM 584 C CA . ILE A 1 74 ? 1.251 5.245 -8.196 1.00 93.62 74 ILE A CA 1
ATOM 585 C C . ILE A 1 74 ? 2.291 4.133 -8.351 1.00 93.62 74 ILE A C 1
ATOM 587 O O . ILE A 1 74 ? 2.482 3.614 -9.452 1.00 93.62 74 ILE A O 1
ATOM 591 N N . VAL A 1 75 ? 2.925 3.722 -7.252 1.00 95.25 75 VAL A N 1
ATOM 592 C CA . VAL A 1 75 ? 3.972 2.691 -7.274 1.00 95.25 75 VAL A CA 1
ATOM 593 C C . VAL A 1 75 ? 3.399 1.295 -7.600 1.00 95.25 75 VAL A C 1
ATOM 595 O O . VAL A 1 75 ? 4.045 0.500 -8.292 1.00 95.25 75 VAL A O 1
ATOM 598 N N . LEU A 1 76 ? 2.163 0.996 -7.184 1.00 94.44 76 LEU A N 1
ATOM 599 C CA . LEU A 1 76 ? 1.436 -0.227 -7.558 1.00 94.44 76 LEU A CA 1
ATOM 600 C C . LEU A 1 76 ? 1.088 -0.274 -9.052 1.00 94.44 76 LEU A C 1
ATOM 602 O O . LEU A 1 76 ? 1.028 -1.363 -9.626 1.00 94.44 76 LEU A O 1
ATOM 606 N N . CYS A 1 77 ? 0.857 0.880 -9.682 1.00 92.19 77 CYS A N 1
ATOM 607 C CA . CYS A 1 77 ? 0.470 0.990 -11.092 1.00 92.19 77 CYS A CA 1
ATOM 608 C C . CYS A 1 77 ? 1.652 1.029 -12.069 1.00 92.19 77 CYS A C 1
ATOM 610 O O . CYS A 1 77 ? 1.443 1.165 -13.277 1.00 92.19 77 CYS A O 1
ATOM 612 N N . LEU A 1 78 ? 2.892 0.902 -11.586 1.00 91.31 78 LEU A N 1
ATOM 613 C CA . LEU A 1 78 ? 4.058 0.840 -12.462 1.00 91.31 78 LEU A CA 1
ATOM 614 C C . LEU A 1 78 ? 3.948 -0.340 -13.430 1.00 91.31 78 LEU A C 1
ATOM 616 O O . LEU A 1 78 ? 3.668 -1.473 -13.044 1.00 91.31 78 LEU A O 1
ATOM 620 N N . LYS A 1 79 ? 4.225 -0.066 -14.708 1.00 87.88 79 LYS A N 1
ATOM 621 C CA . LYS A 1 79 ? 4.094 -1.037 -15.803 1.00 87.88 79 LYS A CA 1
ATOM 622 C C . LYS A 1 79 ? 4.970 -2.278 -15.618 1.00 87.88 79 LYS A C 1
ATOM 624 O O . LYS A 1 79 ? 4.599 -3.364 -16.060 1.00 87.88 79 LYS A O 1
ATOM 629 N N . HIS A 1 80 ? 6.149 -2.106 -15.025 1.00 90.44 80 HIS A N 1
ATOM 630 C CA . HIS A 1 80 ? 7.074 -3.195 -14.750 1.00 90.44 80 HIS A CA 1
ATOM 631 C C . HIS A 1 80 ? 7.041 -3.521 -13.264 1.00 90.44 80 HIS A C 1
ATOM 633 O O . HIS A 1 80 ? 7.388 -2.687 -12.431 1.00 90.44 80 HIS A O 1
ATOM 639 N N . GLU A 1 81 ? 6.643 -4.748 -12.948 1.00 91.38 81 GLU A N 1
ATOM 640 C CA . GLU A 1 81 ? 6.637 -5.250 -11.582 1.00 91.38 81 GLU A CA 1
ATOM 641 C C . GLU A 1 81 ? 7.994 -5.870 -11.234 1.00 91.38 81 GLU A C 1
ATOM 643 O O . GLU A 1 81 ? 8.504 -6.738 -11.946 1.00 91.38 81 GLU A O 1
ATOM 648 N N . SER A 1 82 ? 8.571 -5.432 -10.120 1.00 95.06 82 SER A N 1
ATOM 649 C CA . SER A 1 82 ? 9.668 -6.116 -9.447 1.00 95.06 82 SER A CA 1
ATOM 650 C C . SER A 1 82 ? 9.120 -6.910 -8.274 1.00 95.06 82 SER A C 1
ATOM 652 O O . SER A 1 82 ? 8.449 -6.349 -7.414 1.00 95.06 82 SER A O 1
ATOM 654 N N . SER A 1 83 ? 9.442 -8.202 -8.194 1.00 95.06 83 SER A N 1
ATOM 655 C CA . SER A 1 83 ? 9.018 -9.026 -7.061 1.00 95.06 83 SER A CA 1
ATOM 656 C C . SER A 1 83 ? 9.550 -8.517 -5.708 1.00 95.06 83 SER A C 1
ATOM 658 O O . SER A 1 83 ? 8.733 -8.324 -4.811 1.00 95.06 83 SER A O 1
ATOM 660 N N . PRO A 1 84 ? 10.861 -8.267 -5.506 1.00 96.44 84 PRO A N 1
ATOM 661 C CA . PRO A 1 84 ? 11.341 -7.732 -4.229 1.00 96.44 84 PRO A CA 1
ATOM 662 C C . PRO A 1 84 ? 10.785 -6.335 -3.923 1.00 96.44 84 PRO A C 1
ATOM 664 O O . PRO A 1 84 ? 10.375 -6.085 -2.789 1.00 96.44 84 PRO A O 1
ATOM 667 N N . GLY A 1 85 ? 10.712 -5.447 -4.919 1.00 97.06 85 GLY A N 1
ATOM 668 C CA . GLY A 1 85 ? 10.151 -4.109 -4.736 1.00 97.06 85 GLY A CA 1
ATOM 669 C C . GLY A 1 85 ? 8.656 -4.122 -4.391 1.00 97.06 85 GLY A C 1
ATOM 670 O O . GLY A 1 85 ? 8.232 -3.397 -3.494 1.00 97.06 85 GLY A O 1
ATOM 671 N N . LEU A 1 86 ? 7.855 -4.982 -5.033 1.00 97.25 86 LEU A N 1
ATOM 672 C CA . LEU A 1 86 ? 6.439 -5.157 -4.697 1.00 97.25 86 LEU A CA 1
ATOM 673 C C . LEU A 1 86 ? 6.271 -5.721 -3.286 1.00 97.25 86 LEU A C 1
ATOM 675 O O . LEU A 1 86 ? 5.448 -5.214 -2.532 1.00 97.25 86 LEU A O 1
ATOM 679 N N . LEU A 1 87 ? 7.052 -6.737 -2.908 1.00 97.44 87 LEU A N 1
ATOM 680 C CA . LEU A 1 87 ? 6.998 -7.294 -1.556 1.00 97.44 87 LEU A CA 1
ATOM 681 C C . LEU A 1 87 ? 7.260 -6.209 -0.503 1.00 97.44 87 LEU A C 1
ATOM 683 O O . LEU A 1 87 ? 6.542 -6.124 0.491 1.00 97.44 87 LEU A O 1
ATOM 687 N N . ARG A 1 88 ? 8.246 -5.337 -0.748 1.00 98.12 88 ARG A N 1
ATOM 688 C CA . ARG A 1 88 ? 8.556 -4.223 0.148 1.00 98.12 88 ARG A CA 1
ATOM 689 C C . ARG A 1 88 ? 7.439 -3.180 0.214 1.00 98.12 88 ARG A C 1
ATOM 691 O O . ARG A 1 88 ? 7.165 -2.668 1.300 1.00 98.12 88 ARG A O 1
ATOM 698 N N . LEU A 1 89 ? 6.806 -2.883 -0.920 1.00 98.12 89 LEU A N 1
ATOM 699 C CA . LEU A 1 89 ? 5.668 -1.969 -0.999 1.00 98.12 89 LEU A CA 1
ATOM 700 C C . LEU A 1 89 ? 4.453 -2.513 -0.241 1.00 98.12 89 LEU A C 1
ATOM 702 O O . LEU A 1 89 ? 3.822 -1.774 0.502 1.00 98.12 89 LEU A O 1
ATOM 706 N N . LEU A 1 90 ? 4.150 -3.804 -0.391 1.00 98.12 90 LEU A N 1
ATOM 707 C CA . LEU A 1 90 ? 3.072 -4.463 0.348 1.00 98.12 90 LEU A CA 1
ATOM 708 C C . LEU A 1 90 ? 3.342 -4.462 1.855 1.00 98.12 90 LEU A C 1
ATOM 710 O O . LEU A 1 90 ? 2.420 -4.233 2.632 1.00 98.12 90 LEU A O 1
ATOM 714 N N . GLN A 1 91 ? 4.600 -4.644 2.266 1.00 97.94 91 GLN A N 1
ATOM 715 C CA . GLN A 1 91 ? 4.978 -4.490 3.670 1.00 97.94 91 GLN A CA 1
ATOM 716 C C . GLN A 1 91 ? 4.705 -3.063 4.163 1.00 97.94 91 GLN A C 1
ATOM 718 O O . GLN A 1 91 ? 4.083 -2.908 5.199 1.00 97.94 91 GLN A O 1
ATOM 723 N N . LEU A 1 92 ? 5.070 -2.028 3.393 1.00 97.56 92 LEU A N 1
ATOM 724 C CA . LEU A 1 92 ? 4.770 -0.635 3.753 1.00 97.56 92 LEU A CA 1
ATOM 725 C C . LEU A 1 92 ? 3.258 -0.380 3.903 1.00 97.56 92 LEU A C 1
ATOM 727 O O . LEU A 1 92 ? 2.856 0.374 4.782 1.00 97.56 92 LEU A O 1
ATOM 731 N N . VAL A 1 93 ? 2.421 -0.996 3.059 1.00 97.44 93 VAL A N 1
ATOM 732 C CA . VAL A 1 93 ? 0.954 -0.916 3.192 1.00 97.44 93 VAL A CA 1
ATOM 733 C C . VAL A 1 93 ? 0.495 -1.512 4.522 1.00 97.44 93 VAL A C 1
ATOM 735 O O . VAL A 1 93 ? -0.321 -0.902 5.208 1.00 97.44 93 VAL A O 1
ATOM 738 N N . CYS A 1 94 ? 1.027 -2.679 4.893 1.00 97.25 94 CYS A N 1
ATOM 739 C CA . CYS A 1 94 ? 0.712 -3.311 6.173 1.00 97.25 94 CYS A CA 1
ATOM 740 C C . CYS A 1 94 ? 1.188 -2.438 7.340 1.00 97.25 94 CYS A C 1
ATOM 742 O O . CYS A 1 94 ? 0.382 -2.132 8.210 1.00 97.25 94 CYS A O 1
ATOM 744 N N . ASP A 1 95 ? 2.439 -1.964 7.301 1.00 95.06 95 ASP A N 1
ATOM 745 C CA . ASP A 1 95 ? 3.020 -1.084 8.323 1.00 95.06 95 ASP A CA 1
ATOM 746 C C . ASP A 1 95 ? 2.142 0.165 8.538 1.00 95.06 95 ASP A C 1
ATOM 748 O O . ASP A 1 95 ? 1.885 0.568 9.668 1.00 95.06 95 ASP A O 1
ATOM 752 N N . LEU A 1 96 ? 1.640 0.769 7.452 1.00 94.69 96 LEU A N 1
ATOM 753 C CA . LEU A 1 96 ? 0.748 1.928 7.515 1.00 94.69 96 LEU A CA 1
ATOM 754 C C . LEU A 1 96 ? -0.560 1.600 8.239 1.00 94.69 96 LEU A C 1
ATOM 756 O O . LEU A 1 96 ? -0.961 2.329 9.144 1.00 94.69 96 LEU A O 1
ATOM 760 N N . PHE A 1 97 ? -1.233 0.519 7.846 1.00 94.81 97 PHE A N 1
ATOM 761 C CA . PHE A 1 97 ? -2.498 0.134 8.467 1.00 94.81 97 PHE A CA 1
ATOM 762 C C . PHE A 1 97 ? -2.319 -0.293 9.927 1.00 94.81 97 PHE A C 1
ATOM 764 O O . PHE A 1 97 ? -3.141 0.068 10.766 1.00 94.81 97 PHE A O 1
ATOM 771 N N . GLU A 1 98 ? -1.228 -0.979 10.260 1.00 93.56 98 GLU A N 1
ATOM 772 C CA . GLU A 1 98 ? -0.871 -1.303 11.643 1.00 93.56 98 GLU A CA 1
ATOM 773 C C . GLU A 1 98 ? -0.619 -0.042 12.478 1.00 93.56 98 GLU A C 1
ATOM 775 O O . GLU A 1 98 ? -1.116 0.045 13.600 1.00 93.56 98 GLU A O 1
ATOM 780 N N . SER A 1 99 ? 0.091 0.958 11.940 1.00 91.19 99 SER A N 1
ATOM 781 C CA . SER A 1 99 ? 0.305 2.238 12.629 1.00 91.19 99 SER A CA 1
ATOM 782 C C . SER A 1 99 ? -1.010 2.973 12.903 1.00 91.19 99 SER A C 1
ATOM 784 O O . SER A 1 99 ? -1.204 3.476 14.009 1.00 91.19 99 SER A O 1
ATOM 786 N N . ILE A 1 100 ? -1.938 2.995 11.939 1.00 90.50 100 ILE A N 1
ATOM 787 C CA . ILE A 1 100 ? -3.267 3.606 12.118 1.00 90.50 100 ILE A CA 1
ATOM 788 C C . ILE A 1 100 ? -4.079 2.839 13.174 1.00 90.50 100 ILE A C 1
ATOM 790 O O . ILE A 1 100 ? -4.696 3.443 14.051 1.00 90.50 100 ILE A O 1
ATOM 794 N N . ASP A 1 101 ? -4.068 1.505 13.130 1.00 89.50 101 ASP A N 1
ATOM 795 C CA . ASP A 1 101 ? -4.769 0.664 14.108 1.00 89.50 101 ASP A CA 1
ATOM 796 C C . ASP A 1 101 ? -4.199 0.841 15.526 1.00 89.50 101 ASP A C 1
ATOM 798 O O . ASP A 1 101 ? -4.948 0.951 16.501 1.00 89.50 101 ASP A O 1
ATOM 802 N N . ALA A 1 102 ? -2.875 0.941 15.651 1.00 88.12 102 ALA A N 1
ATOM 803 C CA . ALA A 1 102 ? -2.202 1.216 16.914 1.00 88.12 102 ALA A CA 1
ATOM 804 C C . ALA A 1 102 ? -2.573 2.598 17.473 1.00 88.12 102 ALA A C 1
ATOM 806 O O . ALA A 1 102 ? -2.881 2.709 18.663 1.00 88.12 102 ALA A O 1
ATOM 807 N N . GLU A 1 103 ? -2.602 3.634 16.629 1.00 84.88 103 GLU A N 1
ATOM 808 C CA . GLU A 1 103 ? -3.040 4.982 17.008 1.00 84.88 103 GLU A CA 1
ATOM 809 C C . GLU A 1 103 ? -4.505 4.977 17.478 1.00 84.88 103 GLU A C 1
ATOM 811 O O . GLU A 1 103 ? -4.827 5.527 18.533 1.00 84.88 103 GLU A O 1
ATOM 816 N N . ASN A 1 104 ? -5.386 4.262 16.773 1.00 83.19 104 ASN A N 1
ATOM 817 C CA . ASN A 1 104 ? -6.791 4.100 17.155 1.00 83.19 104 ASN A CA 1
ATOM 818 C C . ASN A 1 104 ? -6.960 3.430 18.515 1.00 83.19 104 ASN A C 1
ATOM 820 O O . ASN A 1 104 ? -7.753 3.888 19.339 1.00 83.19 104 ASN A O 1
ATOM 824 N N . LYS A 1 105 ? -6.202 2.363 18.774 1.00 83.75 105 LYS A N 1
ATOM 825 C CA . LYS A 1 105 ? -6.222 1.653 20.059 1.00 83.75 105 LYS A CA 1
ATOM 826 C C . LYS A 1 105 ? -5.658 2.503 21.194 1.00 83.75 105 LYS A C 1
ATOM 828 O O . LYS A 1 105 ? -6.192 2.460 22.300 1.00 83.75 105 LYS A O 1
ATOM 833 N N . ALA A 1 106 ? -4.609 3.284 20.936 1.00 82.25 106 ALA A N 1
ATOM 834 C CA . ALA A 1 106 ? -4.063 4.220 21.913 1.00 82.25 106 ALA A CA 1
ATOM 835 C C . ALA A 1 106 ? -5.086 5.314 22.266 1.00 82.25 106 ALA A C 1
ATOM 837 O O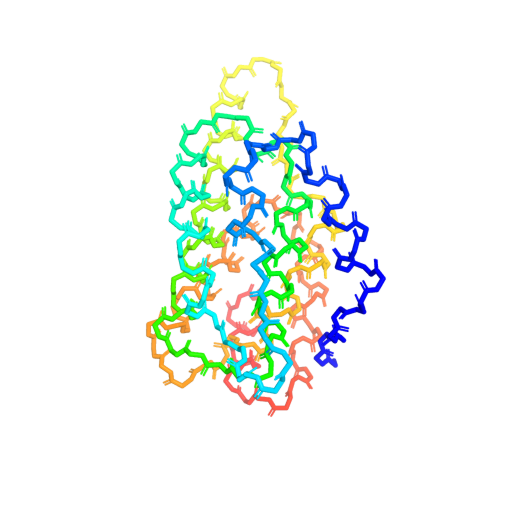 . ALA A 1 106 ? -5.311 5.585 23.447 1.00 82.25 106 ALA A O 1
ATOM 838 N N . ASN A 1 107 ? -5.765 5.868 21.258 1.00 76.38 107 ASN A N 1
ATOM 839 C CA . ASN A 1 107 ? -6.762 6.925 21.425 1.00 76.38 107 ASN A CA 1
ATOM 840 C C . ASN A 1 107 ? -8.084 6.425 22.015 1.00 76.38 107 ASN A C 1
ATOM 842 O O . ASN A 1 107 ? -8.732 7.177 22.726 1.00 76.38 107 ASN A O 1
ATOM 846 N N . ALA A 1 108 ? -8.478 5.166 21.802 1.00 71.88 108 ALA A N 1
ATOM 847 C CA . ALA A 1 108 ? -9.673 4.586 22.425 1.00 71.88 108 ALA A CA 1
ATOM 848 C C . ALA A 1 108 ? -9.580 4.513 23.963 1.00 71.88 108 ALA A C 1
ATOM 850 O O . ALA A 1 108 ? -10.603 4.489 24.645 1.00 71.88 108 ALA A O 1
ATOM 851 N N . ASN A 1 109 ? -8.359 4.494 24.506 1.00 64.50 109 ASN A N 1
ATOM 852 C CA . ASN A 1 109 ? -8.103 4.536 25.947 1.00 64.50 109 ASN A CA 1
ATOM 853 C C . ASN A 1 109 ? -8.045 5.972 26.505 1.00 64.50 109 ASN A C 1
ATOM 855 O O . ASN A 1 109 ? -8.018 6.149 27.722 1.00 64.50 109 ASN A O 1
ATOM 859 N N . ALA A 1 110 ? -8.017 6.987 25.637 1.00 63.25 110 ALA A N 1
ATOM 860 C CA . ALA A 1 110 ? -8.133 8.393 25.996 1.00 63.25 110 ALA A CA 1
ATOM 861 C C . ALA A 1 110 ? -9.583 8.844 25.746 1.00 63.25 110 ALA A C 1
ATOM 863 O O . ALA A 1 110 ? -10.170 8.536 24.718 1.00 63.25 110 ALA A O 1
ATOM 864 N N . GLU A 1 111 ? -10.197 9.586 26.667 1.00 53.75 111 GLU A N 1
ATOM 865 C CA . GLU A 1 111 ? -11.625 9.972 26.615 1.00 53.75 111 GLU A CA 1
ATOM 866 C C . GLU A 1 111 ? -12.036 10.825 25.385 1.00 53.75 111 GLU A C 1
ATOM 868 O O . GLU A 1 111 ? -13.204 11.168 25.212 1.00 53.75 111 GLU A O 1
ATOM 873 N N . THR A 1 112 ? -11.100 11.140 24.491 1.00 50.50 112 THR A N 1
ATOM 874 C CA . THR A 1 112 ? -11.311 11.775 23.186 1.00 50.50 112 THR A CA 1
ATOM 875 C C . THR A 1 112 ? -11.314 10.730 22.068 1.00 50.50 112 THR A C 1
ATOM 877 O O . THR A 1 112 ? -10.342 10.573 21.330 1.00 50.50 112 THR A O 1
ATOM 880 N N . ALA A 1 113 ? -12.429 10.010 21.934 1.00 47.09 113 ALA A N 1
ATOM 881 C CA . ALA A 1 113 ? -12.645 9.003 20.896 1.00 47.09 113 ALA A CA 1
ATOM 882 C C . ALA A 1 113 ? -12.894 9.634 19.512 1.00 47.09 113 ALA A C 1
ATOM 884 O O . ALA A 1 113 ? -14.011 9.645 18.997 1.00 47.09 113 ALA A O 1
ATOM 885 N N . THR A 1 114 ? -11.843 10.141 18.879 1.00 51.91 114 THR A N 1
ATOM 886 C CA . THR A 1 114 ? -11.785 10.263 17.419 1.00 51.91 114 THR A CA 1
ATOM 887 C C . THR A 1 114 ? -10.895 9.144 16.913 1.00 51.91 114 THR A C 1
ATOM 889 O O . THR A 1 114 ? -9.691 9.326 16.755 1.00 51.91 114 THR A O 1
ATOM 892 N N . ALA A 1 115 ? -11.471 7.954 16.730 1.00 55.47 115 ALA A N 1
ATOM 893 C CA . ALA A 1 115 ? -10.779 6.890 16.018 1.00 55.47 115 AL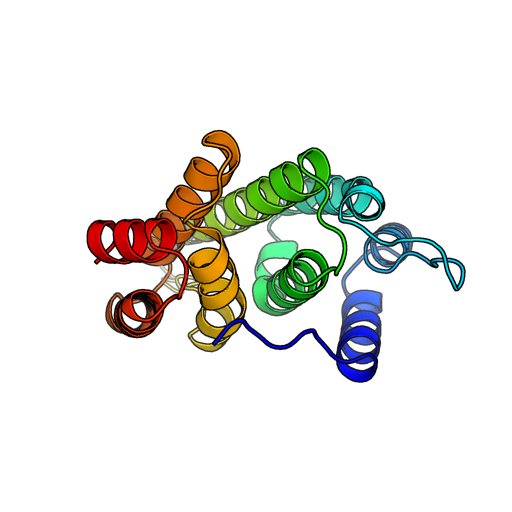A A CA 1
ATOM 894 C C . ALA A 1 115 ? -10.475 7.407 14.602 1.00 55.47 115 ALA A C 1
ATOM 896 O O . ALA A 1 115 ? -11.395 7.754 13.859 1.00 55.47 115 ALA A O 1
ATOM 897 N N . SER A 1 116 ? -9.193 7.502 14.261 1.00 61.12 116 SER A N 1
ATOM 898 C CA . SER A 1 116 ? -8.686 7.724 12.911 1.00 61.12 116 SER A CA 1
ATOM 899 C C . SER A 1 116 ? -8.979 6.473 12.072 1.00 61.12 116 SER A C 1
ATOM 901 O O . SER A 1 116 ? -8.132 5.617 11.829 1.00 61.12 116 SER A O 1
ATOM 903 N N . ALA A 1 117 ? -10.250 6.286 11.728 1.00 79.44 117 ALA A N 1
ATOM 904 C CA . ALA A 1 117 ? -10.672 5.280 10.767 1.00 79.44 117 ALA A CA 1
ATOM 905 C C . ALA A 1 117 ? -10.253 5.727 9.362 1.00 79.44 117 ALA A C 1
ATOM 907 O O . ALA A 1 117 ? -10.261 6.925 9.068 1.00 79.44 117 ALA A O 1
ATOM 908 N N . LEU A 1 118 ? -9.948 4.770 8.481 1.00 89.38 118 LEU A N 1
ATOM 909 C CA . LEU A 1 118 ? -9.761 5.096 7.070 1.00 89.38 118 LEU A CA 1
ATOM 910 C C . LEU A 1 118 ? -11.063 5.691 6.531 1.00 89.38 118 LEU A C 1
ATOM 912 O O . LEU A 1 118 ? -12.156 5.140 6.712 1.00 89.38 118 LEU A O 1
ATOM 916 N N . THR A 1 119 ? -10.949 6.824 5.852 1.00 89.88 119 THR A N 1
ATOM 917 C CA . THR A 1 119 ? -12.079 7.435 5.163 1.00 89.88 119 THR A CA 1
ATOM 918 C C . THR A 1 119 ? -12.532 6.542 4.011 1.00 89.88 119 THR A C 1
ATOM 920 O O . THR A 1 119 ? -11.765 5.749 3.459 1.00 89.88 119 THR A O 1
ATOM 923 N N . GLU A 1 120 ? -13.788 6.695 3.587 1.00 88.69 120 GLU A N 1
ATOM 924 C CA . GLU A 1 120 ? -14.290 5.976 2.413 1.00 88.69 120 GLU A CA 1
ATOM 925 C C . GLU A 1 120 ? -13.387 6.225 1.199 1.00 88.69 120 GLU A C 1
ATOM 927 O O . GLU A 1 120 ? -12.976 5.269 0.554 1.00 88.69 120 GLU A O 1
ATOM 932 N N . ALA A 1 121 ? -12.977 7.475 0.957 1.00 89.38 121 ALA A N 1
ATOM 933 C CA . ALA A 1 121 ? -12.097 7.842 -0.151 1.00 89.38 121 ALA A CA 1
ATOM 934 C C . ALA A 1 121 ? -10.731 7.132 -0.115 1.00 89.38 121 ALA A C 1
ATOM 936 O O . ALA A 1 121 ? -10.232 6.717 -1.161 1.00 89.38 121 ALA A O 1
ATOM 937 N N . GLU A 1 122 ? -10.130 6.961 1.063 1.00 92.38 122 GLU A N 1
ATOM 938 C CA . GLU A 1 122 ? -8.871 6.224 1.229 1.00 92.38 122 GLU A CA 1
ATOM 939 C C . GLU A 1 122 ? -9.046 4.734 0.930 1.00 92.38 122 GLU A C 1
ATOM 941 O O . GLU A 1 122 ? -8.231 4.139 0.224 1.00 92.38 122 GLU A O 1
ATOM 946 N N . VAL A 1 123 ? -10.156 4.148 1.382 1.00 92.31 123 VAL A N 1
ATOM 947 C CA . VAL A 1 123 ? -10.518 2.757 1.081 1.00 92.31 123 VAL A CA 1
ATOM 948 C C . VAL A 1 123 ? -10.737 2.571 -0.417 1.00 92.31 123 VAL A C 1
ATOM 950 O O . VAL A 1 123 ? -10.166 1.651 -1.007 1.00 92.31 123 VAL A O 1
ATOM 953 N N . MET A 1 124 ? -11.496 3.475 -1.050 1.00 89.88 124 MET A N 1
ATOM 954 C CA . MET A 1 124 ? -11.713 3.482 -2.501 1.00 89.88 124 MET A CA 1
ATOM 955 C C . MET A 1 124 ? -10.400 3.588 -3.273 1.00 89.88 124 MET A C 1
ATOM 957 O O . MET A 1 124 ? -10.285 3.026 -4.360 1.00 89.88 124 MET A O 1
ATOM 961 N N . CYS A 1 125 ? -9.431 4.324 -2.724 1.00 91.06 125 CYS A N 1
ATOM 962 C CA . CYS A 1 125 ? -8.147 4.555 -3.363 1.00 91.06 125 CYS A CA 1
ATOM 963 C C . CYS A 1 125 ? -7.328 3.270 -3.457 1.00 91.06 125 CYS A C 1
ATOM 965 O O . CYS A 1 125 ? -6.770 3.012 -4.511 1.00 91.06 125 CYS A O 1
ATOM 967 N N . ILE A 1 126 ? -7.231 2.472 -2.388 1.00 94.19 126 ILE A N 1
ATOM 968 C CA . ILE A 1 126 ? -6.250 1.374 -2.304 1.00 94.19 126 ILE A CA 1
ATOM 969 C C . ILE A 1 126 ? -6.858 -0.022 -2.477 1.00 94.19 126 ILE A C 1
ATOM 971 O O . ILE A 1 126 ? -6.252 -0.883 -3.122 1.00 94.19 126 ILE A O 1
ATOM 975 N N . LEU A 1 127 ? -8.063 -0.261 -1.948 1.00 93.25 127 LEU A N 1
ATOM 976 C CA . LEU A 1 127 ? -8.655 -1.600 -1.884 1.00 93.25 127 LEU A CA 1
ATOM 977 C C . LEU A 1 127 ? -8.825 -2.258 -3.265 1.00 93.25 127 LEU A C 1
ATOM 979 O O . LEU A 1 127 ? -8.473 -3.434 -3.399 1.00 93.25 127 LEU A O 1
ATOM 983 N N . PRO A 1 128 ? -9.261 -1.548 -4.325 1.00 91.50 128 PRO A N 1
ATOM 984 C CA . PRO A 1 128 ? -9.333 -2.135 -5.661 1.00 91.50 128 PRO A CA 1
ATOM 985 C C . PRO A 1 128 ? -7.980 -2.645 -6.182 1.00 91.50 128 PRO A C 1
ATOM 987 O O . PRO A 1 128 ? -7.930 -3.691 -6.832 1.00 91.50 128 PRO A O 1
ATOM 990 N N . HIS A 1 129 ? -6.871 -1.957 -5.873 1.00 92.38 129 HIS A N 1
ATOM 991 C CA . HIS A 1 129 ? -5.531 -2.386 -6.292 1.00 92.38 129 HIS A CA 1
ATOM 992 C C . HIS A 1 129 ? -5.077 -3.655 -5.565 1.00 92.38 129 HIS A C 1
ATOM 994 O O . HIS A 1 129 ? -4.412 -4.500 -6.177 1.00 92.38 129 HIS A O 1
ATOM 1000 N N . LEU A 1 130 ? -5.431 -3.782 -4.280 1.00 94.75 130 LEU A N 1
ATOM 1001 C CA . LEU A 1 130 ? -5.152 -4.966 -3.467 1.00 94.75 130 LEU A CA 1
ATOM 1002 C C . LEU A 1 130 ? -5.971 -6.161 -3.957 1.00 94.75 130 LEU A C 1
ATOM 1004 O O . LEU A 1 130 ? -5.399 -7.208 -4.242 1.00 94.75 130 LEU A O 1
ATOM 1008 N N . ILE A 1 131 ? -7.279 -5.989 -4.161 1.00 92.75 131 ILE A N 1
ATOM 1009 C CA . ILE A 1 131 ? -8.176 -7.041 -4.666 1.00 92.75 131 ILE A CA 1
ATOM 1010 C C . ILE A 1 131 ? -7.712 -7.578 -6.023 1.00 92.75 131 ILE A C 1
ATOM 1012 O O . ILE A 1 131 ? -7.656 -8.792 -6.230 1.00 92.75 131 ILE A O 1
ATOM 1016 N N . ASP A 1 132 ? -7.333 -6.696 -6.950 1.00 89.56 132 ASP A N 1
ATOM 1017 C CA . ASP A 1 132 ? -6.851 -7.108 -8.271 1.00 89.56 132 ASP A CA 1
ATOM 1018 C C . ASP A 1 132 ? -5.631 -8.045 -8.164 1.00 89.56 132 ASP A C 1
ATOM 1020 O O . ASP A 1 132 ? -5.533 -9.053 -8.873 1.00 89.56 132 ASP A O 1
ATOM 1024 N N . ARG A 1 133 ? -4.764 -7.789 -7.177 1.00 92.19 133 ARG A N 1
ATOM 1025 C CA . ARG A 1 133 ? -3.531 -8.545 -6.916 1.00 92.19 133 ARG A CA 1
ATOM 1026 C C . ARG A 1 133 ? -3.682 -9.666 -5.890 1.00 92.19 133 ARG A C 1
ATOM 1028 O O . ARG A 1 133 ? -2.766 -10.474 -5.782 1.00 92.19 133 ARG A O 1
ATOM 1035 N N . ALA A 1 134 ? -4.805 -9.777 -5.182 1.00 92.19 134 ALA A N 1
ATOM 1036 C CA . ALA A 1 134 ? -5.005 -10.746 -4.099 1.00 92.19 134 ALA A CA 1
ATOM 1037 C C . ALA A 1 134 ? -4.721 -12.194 -4.527 1.00 92.19 134 ALA A C 1
ATOM 1039 O O . ALA A 1 134 ? -4.148 -12.987 -3.786 1.00 92.19 134 ALA A O 1
ATOM 1040 N N . GLY A 1 135 ? -5.015 -12.519 -5.785 1.00 90.56 135 GLY A N 1
ATOM 1041 C CA . GLY A 1 135 ? -4.689 -13.793 -6.407 1.00 90.56 135 GLY A CA 1
ATOM 1042 C C . GLY A 1 135 ? -3.246 -13.955 -6.893 1.00 90.56 135 GLY A C 1
ATOM 1043 O O . GLY A 1 135 ? -3.039 -14.650 -7.896 1.00 90.56 135 GLY A O 1
ATOM 1044 N N . HIS A 1 136 ? -2.266 -13.297 -6.270 1.00 94.25 136 HIS A N 1
ATOM 1045 C CA . HIS A 1 136 ? -0.874 -13.315 -6.715 1.00 94.25 136 HIS A CA 1
ATOM 1046 C C . HIS A 1 136 ? -0.282 -14.738 -6.719 1.00 94.25 136 HIS A C 1
ATOM 1048 O O . HIS A 1 136 ? -0.669 -15.620 -5.951 1.00 94.25 136 HIS A O 1
ATOM 1054 N N . LYS A 1 137 ? 0.679 -15.002 -7.617 1.00 93.06 137 LYS A N 1
ATOM 1055 C CA . LYS A 1 137 ? 1.266 -16.348 -7.770 1.00 93.06 137 LYS A CA 1
ATOM 1056 C C . LYS A 1 137 ? 2.202 -16.753 -6.635 1.00 93.06 137 LYS A C 1
ATOM 1058 O O . LYS A 1 137 ? 2.336 -17.938 -6.353 1.00 93.06 137 LYS A O 1
ATOM 1063 N N . SER A 1 138 ? 2.872 -15.770 -6.045 1.00 95.12 138 SER A N 1
ATOM 1064 C CA . SER A 1 138 ? 3.769 -15.961 -4.912 1.00 95.12 138 SER A CA 1
ATOM 1065 C C . SER A 1 138 ? 2.975 -15.857 -3.621 1.00 95.12 138 SER A C 1
ATOM 1067 O O . SER A 1 138 ? 2.375 -14.817 -3.355 1.00 95.12 138 SER A O 1
ATOM 1069 N N . GLU A 1 139 ? 3.043 -16.918 -2.823 1.00 94.69 139 GLU A N 1
ATOM 1070 C CA . GLU A 1 139 ? 2.364 -17.042 -1.534 1.00 94.69 139 GLU A CA 1
ATOM 1071 C C . GLU A 1 139 ? 2.704 -15.893 -0.580 1.00 94.69 139 GLU A C 1
ATOM 1073 O O . GLU A 1 139 ? 1.800 -15.303 -0.007 1.00 94.69 139 GLU A O 1
ATOM 1078 N N . ARG A 1 140 ? 3.978 -15.483 -0.498 1.00 96.69 140 ARG A N 1
ATOM 1079 C CA . ARG A 1 140 ? 4.398 -14.355 0.355 1.00 96.69 140 ARG A CA 1
ATOM 1080 C C . ARG A 1 140 ? 3.686 -13.045 0.013 1.00 96.69 140 ARG A C 1
ATOM 1082 O O . ARG A 1 140 ? 3.319 -12.294 0.905 1.00 96.69 140 ARG A O 1
ATOM 1089 N N . HIS A 1 141 ? 3.491 -12.769 -1.276 1.00 97.25 141 HIS A N 1
ATOM 1090 C CA . HIS A 1 141 ? 2.782 -11.560 -1.700 1.00 97.25 141 HIS A CA 1
ATOM 1091 C C . HIS A 1 141 ? 1.285 -11.693 -1.420 1.00 97.25 141 HIS A C 1
ATOM 1093 O O . HIS A 1 141 ? 0.683 -10.753 -0.921 1.00 97.25 141 HIS A O 1
ATOM 1099 N N . ALA A 1 142 ? 0.699 -12.859 -1.716 1.00 95.44 142 ALA A N 1
ATOM 1100 C CA . ALA A 1 142 ? -0.711 -13.120 -1.444 1.00 95.44 142 ALA A CA 1
ATOM 1101 C C . ALA A 1 142 ? -1.027 -12.965 0.053 1.00 95.44 142 ALA A C 1
ATOM 1103 O O . ALA A 1 142 ? -1.989 -12.292 0.394 1.00 95.44 142 ALA A O 1
ATOM 1104 N N . GLN A 1 143 ? -0.171 -13.491 0.934 1.00 96.56 143 GLN A N 1
ATOM 1105 C CA . GLN A 1 143 ? -0.297 -13.348 2.387 1.00 96.56 143 GLN A CA 1
ATOM 1106 C C . GLN A 1 143 ? -0.282 -11.883 2.834 1.00 96.56 143 GLN A C 1
ATOM 1108 O O . GLN A 1 143 ? -1.157 -11.491 3.595 1.00 96.56 143 GLN A O 1
ATOM 1113 N N . LEU A 1 144 ? 0.652 -11.060 2.338 1.00 97.94 144 LEU A N 1
ATOM 1114 C CA . LEU A 1 144 ? 0.676 -9.630 2.677 1.00 97.94 144 LEU A CA 1
ATOM 1115 C C . LEU A 1 144 ? -0.548 -8.879 2.142 1.00 97.94 144 LEU A C 1
ATOM 1117 O O . LEU A 1 144 ? -1.056 -7.988 2.810 1.00 97.94 144 LEU A O 1
ATOM 1121 N N . ILE A 1 145 ? -1.041 -9.232 0.952 1.00 97.00 145 ILE A N 1
ATOM 1122 C CA . ILE A 1 145 ? -2.239 -8.598 0.388 1.00 97.00 145 ILE A CA 1
ATOM 1123 C C . ILE A 1 145 ? -3.478 -8.955 1.209 1.00 97.00 145 ILE A C 1
ATOM 1125 O O . ILE A 1 145 ? -4.252 -8.064 1.544 1.00 97.00 145 ILE A O 1
ATOM 1129 N N . VAL A 1 146 ? -3.655 -10.237 1.541 1.00 96.06 146 VAL A N 1
ATOM 1130 C CA . VAL A 1 146 ? -4.749 -10.704 2.406 1.00 96.06 146 VAL A CA 1
ATOM 1131 C C . VAL A 1 146 ? -4.662 -10.011 3.758 1.00 96.06 146 VAL A C 1
ATOM 1133 O O . VAL A 1 146 ? -5.632 -9.403 4.187 1.00 96.06 146 VAL A O 1
ATOM 1136 N N . TYR A 1 147 ? -3.479 -9.989 4.370 1.00 97.31 147 TYR A N 1
ATOM 1137 C CA . TYR A 1 147 ? -3.273 -9.326 5.651 1.00 97.31 147 TYR A CA 1
ATOM 1138 C C . TYR A 1 147 ? -3.609 -7.829 5.606 1.00 97.31 147 TYR A C 1
ATOM 1140 O O . TYR A 1 147 ? -4.310 -7.332 6.485 1.00 97.31 147 TYR A O 1
ATOM 1148 N N . ALA A 1 148 ? -3.203 -7.119 4.550 1.00 97.06 148 ALA A N 1
ATOM 1149 C CA . ALA A 1 148 ? -3.583 -5.724 4.346 1.00 97.06 148 ALA A CA 1
ATOM 1150 C C . ALA A 1 148 ? -5.109 -5.546 4.226 1.00 97.06 148 ALA A C 1
ATOM 1152 O O . ALA A 1 148 ? -5.655 -4.618 4.819 1.00 97.06 148 ALA A O 1
ATOM 1153 N N . ILE A 1 149 ? -5.808 -6.432 3.505 1.00 95.06 149 ILE A N 1
ATOM 1154 C CA . ILE A 1 149 ? -7.279 -6.415 3.409 1.00 95.06 149 ILE A CA 1
ATOM 1155 C C . ILE A 1 149 ? -7.908 -6.655 4.788 1.00 95.06 149 ILE A C 1
ATOM 1157 O O . ILE A 1 149 ? -8.785 -5.895 5.194 1.00 95.06 149 ILE A O 1
ATOM 1161 N N . THR A 1 150 ? -7.418 -7.639 5.544 1.00 93.69 150 THR A N 1
ATOM 1162 C CA . THR A 1 150 ? -7.893 -7.932 6.901 1.00 93.69 150 THR A CA 1
ATOM 1163 C C . THR A 1 150 ? -7.699 -6.737 7.846 1.00 93.69 150 THR A C 1
ATOM 1165 O O . THR A 1 150 ? -8.611 -6.404 8.603 1.00 93.69 150 THR A O 1
ATOM 1168 N N . LEU A 1 151 ? -6.558 -6.038 7.781 1.00 94.19 151 LEU A N 1
ATOM 1169 C CA . LEU A 1 151 ? -6.332 -4.800 8.541 1.00 94.19 151 LEU A CA 1
ATOM 1170 C C . LEU A 1 151 ? -7.309 -3.690 8.120 1.00 94.19 151 LEU A C 1
ATOM 1172 O O . LEU A 1 151 ? -7.858 -2.985 8.961 1.00 94.19 151 LEU A O 1
ATOM 1176 N N . MET A 1 152 ? -7.609 -3.545 6.827 1.00 92.56 152 MET A N 1
ATOM 1177 C CA . MET A 1 152 ? -8.619 -2.576 6.385 1.00 92.56 152 MET A CA 1
ATOM 1178 C C . MET A 1 152 ? -10.013 -2.880 6.947 1.00 92.56 152 MET A C 1
ATOM 1180 O O . MET A 1 152 ? -10.746 -1.941 7.268 1.00 92.56 152 MET A O 1
ATOM 1184 N N . CYS A 1 153 ? -10.372 -4.160 7.107 1.00 90.19 153 CYS A N 1
ATOM 1185 C CA . CYS A 1 153 ? -11.629 -4.573 7.736 1.00 90.19 153 CYS A CA 1
ATOM 1186 C C . CYS A 1 153 ? -11.739 -4.127 9.202 1.00 90.19 153 CYS A C 1
ATOM 1188 O O . CYS A 1 153 ? -12.848 -3.860 9.661 1.00 90.19 153 CYS A O 1
ATOM 1190 N N . SER A 1 154 ? -10.625 -4.010 9.939 1.00 89.06 154 SER A N 1
ATOM 1191 C CA . SER A 1 154 ? -10.642 -3.463 11.305 1.00 89.06 154 SER A CA 1
ATOM 1192 C C . SER A 1 154 ? -10.640 -1.933 11.342 1.00 89.06 154 SER A C 1
ATOM 1194 O O . SER A 1 154 ? -11.090 -1.346 12.323 1.00 89.06 154 SER A O 1
ATOM 1196 N N . LEU A 1 155 ? -10.171 -1.284 10.273 1.00 90.62 155 LEU A N 1
ATOM 1197 C CA . LEU A 1 155 ? -10.051 0.174 10.165 1.00 90.62 155 LEU A CA 1
ATOM 1198 C C . LEU A 1 155 ? -11.254 0.866 9.512 1.00 90.62 155 LEU A C 1
ATOM 1200 O O . LEU A 1 155 ? -11.314 2.095 9.497 1.00 90.62 155 LEU A O 1
ATOM 1204 N N . THR A 1 156 ? -12.189 0.105 8.940 1.00 89.44 156 THR A N 1
ATOM 1205 C CA . THR A 1 156 ? -13.279 0.627 8.104 1.00 89.44 156 THR A CA 1
ATOM 1206 C C . THR A 1 156 ? -14.607 -0.052 8.443 1.00 89.44 156 THR A C 1
ATOM 1208 O O . THR A 1 156 ? -14.636 -1.264 8.650 1.00 89.44 156 THR A O 1
ATOM 1211 N N . PRO A 1 157 ? -15.749 0.665 8.420 1.00 86.06 157 PRO A N 1
ATOM 1212 C CA . PRO A 1 157 ? -17.059 0.035 8.537 1.00 86.06 157 PRO A CA 1
ATOM 1213 C C . PRO A 1 157 ? -17.272 -1.077 7.487 1.00 86.06 157 PRO A C 1
ATOM 1215 O O . PRO A 1 157 ? -17.068 -0.825 6.292 1.00 86.06 157 PRO A O 1
ATOM 1218 N N . PRO A 1 158 ? -17.785 -2.266 7.874 1.00 85.69 158 PRO A N 1
ATOM 1219 C CA . PRO A 1 158 ? -17.907 -3.420 6.975 1.00 85.69 158 PRO A CA 1
ATOM 1220 C C . PRO A 1 158 ? -18.654 -3.129 5.670 1.00 85.69 158 PRO A C 1
ATOM 1222 O O . PRO A 1 158 ? -18.290 -3.634 4.612 1.00 85.69 158 PRO A O 1
ATOM 1225 N N . LYS A 1 159 ? -19.670 -2.256 5.716 1.00 85.88 159 LYS A N 1
ATOM 1226 C CA . LYS A 1 159 ? -20.461 -1.854 4.542 1.00 85.88 159 LYS A CA 1
ATOM 1227 C C . LYS A 1 159 ? -19.584 -1.372 3.377 1.00 85.88 159 LYS A C 1
ATOM 1229 O O . LYS A 1 159 ? -19.885 -1.698 2.230 1.00 85.88 159 LYS A O 1
ATOM 1234 N N . ASN A 1 160 ? -18.525 -0.616 3.667 1.00 83.75 160 ASN A N 1
ATOM 1235 C CA . ASN A 1 160 ? -17.667 -0.032 2.638 1.00 83.75 160 ASN A CA 1
ATOM 1236 C C . ASN A 1 160 ? -16.766 -1.105 2.017 1.00 83.75 160 ASN A C 1
ATOM 1238 O O . ASN A 1 160 ? -16.640 -1.163 0.799 1.00 83.75 160 ASN A O 1
ATOM 1242 N N . ILE A 1 161 ? -16.218 -2.010 2.832 1.00 87.94 161 ILE A N 1
ATOM 1243 C CA . ILE A 1 161 ? -15.367 -3.112 2.365 1.00 87.94 161 ILE A CA 1
ATOM 1244 C C . ILE A 1 161 ? -16.163 -4.116 1.520 1.00 87.94 161 ILE A C 1
ATOM 1246 O O . ILE A 1 161 ? -15.748 -4.465 0.413 1.00 87.94 161 ILE A O 1
ATOM 1250 N N . MET A 1 162 ? -17.347 -4.519 1.990 1.00 88.75 162 MET A N 1
ATOM 1251 C CA . MET A 1 162 ? -18.196 -5.512 1.318 1.00 88.75 162 MET A CA 1
ATOM 1252 C C . MET A 1 162 ? -18.593 -5.093 -0.098 1.00 88.75 162 MET A C 1
ATOM 1254 O O . MET A 1 162 ? -18.673 -5.933 -0.998 1.00 88.75 162 MET A O 1
ATOM 1258 N N . HIS A 1 163 ? -18.799 -3.792 -0.323 1.00 87.31 163 HIS A N 1
ATOM 1259 C CA . HIS A 1 163 ? -19.054 -3.271 -1.660 1.00 87.31 163 HIS A CA 1
ATOM 1260 C C . HIS A 1 163 ? -17.911 -3.631 -2.623 1.00 87.31 163 HIS A C 1
ATOM 1262 O O . HIS A 1 163 ? -18.166 -4.183 -3.693 1.00 87.31 163 HIS A O 1
ATOM 1268 N N . TYR A 1 164 ? -16.656 -3.412 -2.232 1.00 85.44 164 TYR A N 1
ATOM 1269 C CA . TYR A 1 164 ? -15.496 -3.694 -3.082 1.00 85.44 164 TYR A CA 1
ATOM 1270 C C . TYR A 1 164 ? -15.176 -5.181 -3.200 1.00 85.44 164 TYR A C 1
ATOM 1272 O O . TYR A 1 164 ? -14.870 -5.641 -4.301 1.00 85.44 164 TYR A O 1
ATOM 1280 N N . LEU A 1 165 ? -15.312 -5.958 -2.122 1.00 89.44 165 LEU A N 1
ATOM 1281 C CA . LEU A 1 165 ? -15.145 -7.414 -2.190 1.00 89.44 165 LEU A CA 1
ATOM 1282 C C . LEU A 1 165 ? -16.141 -8.039 -3.179 1.00 89.44 165 LEU A C 1
ATOM 1284 O O . LEU A 1 165 ? -15.754 -8.857 -4.015 1.00 89.44 165 LEU A O 1
ATOM 1288 N N . SER A 1 166 ? -17.393 -7.562 -3.189 1.00 90.56 166 SER A N 1
ATOM 1289 C CA . SER A 1 166 ? -18.401 -8.011 -4.158 1.00 90.56 166 SER A CA 1
ATOM 1290 C C . SER A 1 166 ? -18.036 -7.665 -5.612 1.00 90.56 166 SER A C 1
ATOM 1292 O O . SER A 1 166 ? -18.258 -8.466 -6.525 1.00 90.56 166 SER A O 1
ATOM 1294 N N . GLN A 1 167 ? -17.402 -6.511 -5.852 1.00 88.19 167 GLN A N 1
ATOM 1295 C CA . GLN A 1 167 ? -16.859 -6.176 -7.171 1.00 88.19 167 GLN A CA 1
ATOM 1296 C C . GLN A 1 167 ? -15.702 -7.111 -7.551 1.00 88.19 167 GLN A C 1
ATOM 1298 O O . GLN A 1 167 ? -15.604 -7.530 -8.706 1.00 88.19 167 GLN A O 1
ATOM 1303 N N . GLY A 1 168 ? -14.868 -7.496 -6.581 1.00 87.62 168 GLY A N 1
ATOM 1304 C CA . GLY A 1 168 ? -13.766 -8.444 -6.747 1.00 87.62 168 GLY A CA 1
ATOM 1305 C C . GLY A 1 168 ? -14.192 -9.829 -7.242 1.00 87.62 168 GLY A C 1
ATOM 1306 O O . GLY A 1 168 ? -13.450 -10.465 -7.995 1.00 87.62 168 GLY A O 1
ATOM 1307 N N . LEU A 1 169 ? -15.427 -10.256 -6.952 1.00 90.44 169 LEU A N 1
ATOM 1308 C CA . LEU A 1 169 ? -16.015 -11.492 -7.494 1.00 90.44 169 LEU A CA 1
ATOM 1309 C C . LEU A 1 169 ? -16.131 -11.494 -9.026 1.00 90.44 169 LEU A C 1
ATOM 1311 O O . LEU A 1 169 ? -16.211 -12.557 -9.639 1.00 90.44 169 LEU A O 1
ATOM 1315 N N . HIS A 1 170 ? -16.082 -10.322 -9.659 1.00 89.50 170 HIS A N 1
ATOM 1316 C CA . HIS A 1 170 ? -16.089 -10.167 -11.113 1.00 89.50 170 HIS A CA 1
ATOM 1317 C C . HIS A 1 170 ? -14.673 -10.085 -11.712 1.00 89.50 170 HIS A C 1
ATOM 1319 O O . HIS A 1 170 ? -14.527 -9.896 -12.919 1.00 89.50 170 HIS A O 1
ATOM 1325 N N . SER A 1 171 ? -13.617 -10.229 -10.899 1.00 87.06 171 SER A N 1
ATOM 1326 C CA . SER A 1 171 ? -12.232 -10.241 -11.382 1.00 87.06 171 SER A CA 1
ATOM 1327 C C . SER A 1 171 ? -12.010 -11.375 -12.380 1.00 87.06 171 SER A C 1
ATOM 1329 O O . SER A 1 171 ? -12.492 -12.493 -12.192 1.00 87.06 171 SER A O 1
ATOM 1331 N N . HIS A 1 172 ? -11.209 -11.132 -13.420 1.00 87.00 172 HIS A N 1
ATOM 1332 C CA . HIS A 1 172 ? -10.779 -12.187 -14.340 1.00 87.00 172 HIS A CA 1
ATOM 1333 C C . HIS A 1 172 ? -9.856 -13.209 -13.649 1.00 87.00 172 HIS A C 1
ATOM 1335 O O . HIS A 1 172 ? -9.843 -14.385 -14.030 1.00 87.00 172 HIS A O 1
ATOM 1341 N N . ASN A 1 173 ? -9.154 -12.811 -12.581 1.00 87.69 173 ASN A N 1
ATOM 1342 C CA . ASN A 1 173 ? -8.279 -13.691 -11.814 1.00 87.69 173 ASN A CA 1
ATOM 1343 C C . ASN A 1 173 ? -9.088 -14.586 -10.860 1.00 87.69 173 ASN A C 1
ATOM 1345 O O . ASN A 1 173 ? -9.657 -14.123 -9.872 1.00 87.69 173 ASN A O 1
ATOM 1349 N N . LYS A 1 174 ? -9.086 -15.903 -11.120 1.00 90.62 174 LYS A N 1
ATOM 1350 C CA . LYS A 1 174 ? -9.782 -16.894 -10.279 1.00 90.62 174 LYS A CA 1
ATOM 1351 C C . LYS A 1 174 ? -9.328 -16.864 -8.821 1.00 90.62 174 LYS A C 1
ATOM 1353 O O . LYS A 1 174 ? -10.165 -17.050 -7.950 1.00 90.62 174 LYS A O 1
ATOM 1358 N N . ARG A 1 175 ? -8.038 -16.649 -8.554 1.00 91.50 175 ARG A N 1
ATOM 1359 C CA . ARG A 1 175 ? -7.508 -16.631 -7.184 1.00 91.50 175 ARG A CA 1
ATOM 1360 C C . ARG A 1 175 ? -7.957 -15.382 -6.431 1.00 91.50 175 ARG A C 1
ATOM 1362 O O . ARG A 1 175 ? -8.367 -15.509 -5.289 1.00 91.50 175 ARG A O 1
ATOM 1369 N N . SER A 1 176 ? -7.987 -14.222 -7.092 1.00 90.69 176 SER A N 1
ATOM 1370 C CA . SER A 1 176 ? -8.525 -12.995 -6.488 1.00 90.69 176 SER A CA 1
ATOM 1371 C C . SER A 1 176 ? -9.998 -13.163 -6.115 1.00 90.69 176 SER A C 1
ATOM 1373 O O . SER A 1 176 ? -10.389 -12.781 -5.022 1.00 90.69 176 SER A O 1
ATOM 1375 N N . ARG A 1 177 ? -10.802 -13.823 -6.967 1.00 92.12 177 ARG A N 1
ATOM 1376 C CA . ARG A 1 177 ? -12.203 -14.139 -6.636 1.00 92.12 177 ARG A CA 1
ATOM 1377 C C . ARG A 1 177 ? -12.342 -15.015 -5.388 1.00 92.12 177 ARG A C 1
ATOM 1379 O O . ARG A 1 177 ? -13.281 -14.811 -4.634 1.00 92.12 177 ARG A O 1
ATOM 1386 N N . VAL A 1 178 ? -11.447 -15.990 -5.194 1.00 90.81 178 VAL A N 1
ATOM 1387 C CA . VAL A 1 178 ? -11.454 -16.855 -3.999 1.00 90.81 178 VAL A CA 1
ATOM 1388 C C . VAL A 1 178 ? -11.149 -16.035 -2.751 1.00 90.81 178 VAL A C 1
ATOM 1390 O O . VAL A 1 178 ? -11.938 -16.089 -1.820 1.00 90.81 178 VAL A O 1
ATOM 1393 N N . VAL A 1 179 ? -10.100 -15.208 -2.777 1.00 89.12 179 VAL A N 1
ATOM 1394 C CA . VAL A 1 179 ? -9.777 -14.326 -1.642 1.00 89.12 179 VAL A CA 1
ATOM 1395 C C . VAL A 1 179 ? -10.953 -13.405 -1.313 1.00 89.12 179 VAL A C 1
ATOM 1397 O O . VAL A 1 179 ? -11.333 -13.281 -0.158 1.00 89.12 179 VAL A O 1
ATOM 1400 N N . CYS A 1 180 ? -11.598 -12.812 -2.322 1.00 89.81 180 CYS A N 1
ATOM 1401 C CA . CYS A 1 180 ? -12.777 -11.981 -2.079 1.00 89.81 180 CYS A CA 1
ATOM 1402 C C . CYS A 1 180 ? -13.945 -12.740 -1.440 1.00 89.81 180 CYS A C 1
ATOM 1404 O O . CYS A 1 180 ? -14.715 -12.113 -0.732 1.00 89.81 180 CYS A O 1
ATOM 1406 N N . LEU A 1 181 ? -14.106 -14.044 -1.693 1.00 90.88 181 LEU A N 1
ATOM 1407 C CA . LEU A 1 181 ? -15.132 -14.858 -1.030 1.00 90.88 181 LEU A CA 1
ATOM 1408 C C . LEU A 1 181 ? -14.755 -15.218 0.410 1.00 90.88 181 LEU A C 1
ATOM 1410 O O . LEU A 1 181 ? -15.650 -15.378 1.230 1.00 90.88 181 LEU A O 1
ATOM 1414 N N . GLU A 1 182 ? -13.465 -15.398 0.694 1.00 89.50 182 GLU A N 1
ATOM 1415 C CA . GLU A 1 182 ? -12.961 -15.766 2.023 1.00 89.50 182 GLU A CA 1
ATOM 1416 C C . GLU A 1 182 ? -12.973 -14.580 3.000 1.00 89.50 182 GLU A C 1
ATOM 1418 O O . GLU A 1 182 ? -13.197 -14.783 4.189 1.00 89.50 182 GLU A O 1
ATOM 1423 N N . GLU A 1 183 ? -12.786 -13.355 2.498 1.00 86.19 183 GLU A N 1
ATOM 1424 C CA . GLU A 1 183 ? -12.761 -12.118 3.299 1.00 86.19 183 GLU A CA 1
ATOM 1425 C C . GLU A 1 183 ? -14.138 -11.422 3.439 1.00 86.19 183 GLU A C 1
ATOM 1427 O O . GLU A 1 183 ? -14.216 -10.341 4.026 1.00 86.19 183 GLU A O 1
ATOM 1432 N N . MET A 1 184 ? -15.213 -11.991 2.870 1.00 85.25 184 MET A N 1
ATOM 1433 C CA . MET A 1 184 ? -16.604 -11.495 2.966 1.00 85.25 184 MET A CA 1
ATOM 1434 C C . MET A 1 184 ? -17.326 -12.009 4.214 1.00 85.25 184 MET A C 1
ATOM 1436 O O . MET A 1 184 ? -18.083 -11.208 4.810 1.00 85.25 184 MET A O 1
#

Secondary structure (DSSP, 8-state):
-PPPPPPHHHHHHHHHHHTTTS-HHHHHHHS--PPTTPPP-GGGGHHHHHHHHHHTTSTTTGGGHHHHHHHHHHHHT-SS--HHHHHHHHHHHHHHHHHHHHHHHHHHTSS-----PPPHHHHHHHHHHHHHHHT-SSHHHHHHHHHHHHHHHHHS-HHHHHHHHHHHTT-S-HHHHHHHHH--

Radius of gyration: 16.35 Å; chains: 1; bounding box: 36×38×48 Å

Foldseek 3Di:
DQDDADDPVLVVVLLVVCVVLDDPVLSCLLPPDDDPPDQDALPSNLVNLVVLLVCLVPPSCLVVLQSVLLSLLNRLRRPDYDPVSLLSSLVSLLSSLVSLVVVQVVCVVPPPNPRPADDLVSCVSHVSSLLLCCLPPDPSNVVSSLSSLVSNPVRDPVVSSLVNLVVSCVHPRPSSNVSSVVSD

Sequence (184 aa):
QPPDAPSDTEIAALKVVWRPIVTPDLAFLLFPIVRPGSPVNQDIYVPAMNELSTQLTCPYLTHHTEFLLRWICIVLCLKHESSPGLLRLLQLVCDLFESIDAENKANANAETATASALTEAEVMCILPHLIDRAGHKSERHAQLIVYAITLMCSLTPPKNIMHYLSQGLHSHNKRSRVVCLEEM